Protein AF-A0AAI8VIY6-F1 (afdb_monomer)

Mean predicted aligned error: 10.3 Å

pLDDT: mean 79.17, std 15.23, range [37.19, 96.94]

Organism: NCBI:txid933095

Secondary structure (DSSP, 8-state):
-PPPPHHHHHHHHHHHHHHHHHHHHHHHHHHHHHHHHSPPPTT--GGG-----SS--TT--SSTTHHHHTHHHHHT-TTT-TTSEE--S-HHHHHHHHHHHHHHHHHHHHTT-TTPPPPPHHHHHHHHH-SEEE-SS-HHHHHTT-S-EEE--TTS-HHHHHHTEE---HHHHHH---TTEEEEEEEEEEEETTEEEEEEEEEEHHHHHHHHHHHTT-

Solvent-accessible surface area (backbone atoms only — not comparable to full-atom values): 12474 Å² total; per-residue (Å²): 134,82,82,75,51,72,69,56,51,54,50,49,51,52,52,49,26,52,50,23,37,52,53,36,51,57,52,50,54,53,52,32,53,50,59,76,70,51,77,79,64,96,76,72,64,88,79,76,67,74,76,83,71,90,72,92,55,74,83,70,64,88,48,67,60,42,57,68,80,40,38,71,58,41,45,70,33,62,89,44,26,38,32,19,46,32,68,79,85,53,65,69,60,48,54,52,37,52,50,33,37,51,50,9,43,44,53,26,40,44,77,73,33,89,83,50,75,75,79,57,66,59,59,52,53,50,55,72,76,33,40,27,36,43,41,62,57,55,53,72,44,45,75,69,35,69,28,49,22,65,26,70,47,67,77,57,55,30,68,61,39,17,70,36,40,45,70,91,41,66,76,55,55,76,62,53,87,52,95,57,52,43,75,70,40,35,30,65,37,20,43,23,59,98,42,74,33,68,50,72,46,70,41,58,57,66,61,51,53,56,52,52,54,62,58,75,73,107

Structure (mmCIF, N/CA/C/O backbone):
data_AF-A0AAI8VIY6-F1
#
_entry.id   AF-A0AAI8VIY6-F1
#
loop_
_atom_site.group_PDB
_atom_site.id
_atom_site.type_symbol
_atom_site.label_atom_id
_atom_site.label_alt_id
_atom_site.label_comp_id
_atom_site.label_asym_id
_atom_site.label_entity_id
_atom_site.label_seq_id
_atom_site.pdbx_PDB_ins_code
_atom_site.Cartn_x
_atom_site.Cartn_y
_atom_site.Cartn_z
_atom_site.occupancy
_atom_site.B_iso_or_equiv
_atom_site.auth_seq_id
_atom_site.auth_comp_id
_atom_site.auth_asym_id
_atom_site.auth_atom_id
_atom_site.pdbx_PDB_model_num
ATOM 1 N N . MET A 1 1 ? -23.365 0.298 7.947 1.00 51.94 1 MET A N 1
ATOM 2 C CA . MET A 1 1 ? -22.674 -0.417 6.847 1.00 51.94 1 MET A CA 1
ATOM 3 C C . MET A 1 1 ? -22.264 -1.803 7.329 1.00 51.94 1 MET A C 1
ATOM 5 O O . MET A 1 1 ? -21.915 -1.922 8.495 1.00 51.94 1 MET A O 1
ATOM 9 N N . SER A 1 2 ? -22.354 -2.836 6.482 1.00 68.00 2 SER A N 1
ATOM 10 C CA . SER A 1 2 ? -21.843 -4.183 6.803 1.00 68.00 2 SER A CA 1
ATOM 11 C C . SER A 1 2 ? -20.320 -4.206 6.668 1.00 68.00 2 SER A C 1
ATOM 13 O O . SER A 1 2 ? -19.794 -3.545 5.775 1.00 68.00 2 SER A O 1
ATOM 15 N N . GLN A 1 3 ? -19.622 -4.951 7.529 1.00 77.75 3 GLN A N 1
ATOM 16 C CA . GLN A 1 3 ? -18.185 -5.187 7.356 1.00 77.75 3 GLN A CA 1
ATOM 17 C C . GLN A 1 3 ? -17.945 -6.045 6.104 1.00 77.75 3 GLN A C 1
ATOM 19 O O . GLN A 1 3 ? -18.748 -6.952 5.848 1.00 77.75 3 GLN A O 1
ATOM 24 N N . PRO A 1 4 ? -16.880 -5.768 5.330 1.00 87.00 4 PRO A N 1
ATOM 25 C CA . PRO A 1 4 ? -16.519 -6.588 4.184 1.00 87.00 4 PRO A CA 1
ATOM 26 C C . PRO A 1 4 ? -16.085 -7.985 4.640 1.00 87.00 4 PRO A C 1
ATOM 28 O O . PRO A 1 4 ? -15.423 -8.161 5.664 1.00 87.00 4 PRO A O 1
ATOM 31 N N . THR A 1 5 ? -16.467 -8.988 3.864 1.00 91.75 5 THR A N 1
ATOM 32 C CA . THR A 1 5 ? -16.089 -10.386 4.065 1.00 91.75 5 THR A CA 1
ATOM 33 C C . THR A 1 5 ? -14.677 -10.661 3.539 1.00 91.75 5 THR A C 1
ATOM 35 O O . THR A 1 5 ? -14.161 -9.943 2.682 1.00 91.75 5 THR A O 1
ATOM 38 N N . GLU A 1 6 ? -14.040 -11.736 4.011 1.00 93.00 6 GLU A N 1
ATOM 39 C CA . GLU A 1 6 ? -12.713 -12.145 3.522 1.00 93.00 6 GLU A CA 1
ATOM 40 C C . GLU A 1 6 ? -12.666 -12.335 1.990 1.00 93.00 6 GLU A C 1
ATOM 42 O O . GLU A 1 6 ? -11.766 -11.771 1.362 1.00 93.00 6 GLU A O 1
ATOM 47 N N . PRO A 1 7 ? -13.635 -13.013 1.333 1.00 95.75 7 PRO A N 1
ATOM 48 C CA . PRO A 1 7 ? -13.636 -13.127 -0.126 1.00 95.75 7 PRO A CA 1
ATOM 49 C C . PRO A 1 7 ? -13.710 -11.780 -0.853 1.00 95.75 7 PRO A C 1
ATOM 51 O O . PRO A 1 7 ? -13.086 -11.622 -1.904 1.00 95.75 7 PRO A O 1
ATOM 54 N N . GLU A 1 8 ? -14.444 -10.804 -0.311 1.00 95.06 8 GLU A N 1
ATOM 55 C CA . GLU A 1 8 ? -14.525 -9.456 -0.885 1.00 95.06 8 GLU A CA 1
ATOM 56 C C . GLU A 1 8 ? -13.180 -8.733 -0.782 1.00 95.06 8 GLU A C 1
ATOM 58 O O . GLU A 1 8 ? -12.727 -8.149 -1.766 1.00 95.06 8 GLU A O 1
ATOM 63 N N . ILE A 1 9 ? -12.497 -8.836 0.363 1.00 93.88 9 ILE A N 1
ATOM 64 C CA . ILE A 1 9 ? -11.163 -8.254 0.568 1.00 93.88 9 ILE A CA 1
ATOM 65 C C . ILE A 1 9 ? -10.146 -8.893 -0.383 1.00 93.88 9 ILE A C 1
ATOM 67 O O . ILE A 1 9 ? -9.426 -8.182 -1.082 1.00 93.88 9 ILE A O 1
ATOM 71 N N . VAL A 1 10 ? -10.112 -10.224 -0.475 1.00 95.31 10 VAL A N 1
ATOM 72 C CA . VAL A 1 10 ? -9.207 -10.944 -1.388 1.00 95.31 10 VAL A CA 1
ATOM 73 C C . VAL A 1 10 ? -9.473 -10.559 -2.845 1.00 95.31 10 VAL A C 1
ATOM 75 O O . VAL A 1 10 ? -8.533 -10.310 -3.604 1.00 95.31 10 VAL A O 1
ATOM 78 N N . THR A 1 11 ? -10.745 -10.448 -3.233 1.00 96.75 11 THR A N 1
ATOM 79 C CA . THR A 1 11 ? -11.141 -10.024 -4.585 1.00 96.75 11 THR A CA 1
ATOM 80 C C . THR A 1 11 ? -10.724 -8.581 -4.866 1.00 96.75 11 THR A C 1
ATOM 82 O O . THR A 1 11 ? -10.231 -8.285 -5.959 1.00 96.75 11 THR A O 1
ATOM 85 N N . ALA A 1 12 ? -10.866 -7.685 -3.887 1.00 95.38 12 ALA A N 1
ATOM 86 C CA . ALA A 1 12 ? -10.429 -6.300 -4.001 1.00 95.38 12 ALA A CA 1
ATOM 87 C C . ALA A 1 12 ? -8.904 -6.202 -4.159 1.00 95.38 12 ALA A C 1
ATOM 89 O O . ALA A 1 12 ? -8.433 -5.485 -5.040 1.00 95.38 12 ALA A O 1
ATOM 90 N N . ILE A 1 13 ? -8.129 -6.977 -3.389 1.00 95.38 13 ILE A N 1
ATOM 91 C CA . ILE A 1 13 ? -6.664 -7.050 -3.524 1.00 95.38 13 ILE A CA 1
ATOM 92 C C . ILE A 1 13 ? -6.278 -7.567 -4.913 1.00 95.38 13 ILE A C 1
ATOM 94 O O . ILE A 1 13 ? -5.412 -6.986 -5.563 1.00 95.38 13 ILE A O 1
ATOM 98 N N . ALA A 1 14 ? -6.913 -8.635 -5.397 1.00 96.38 14 ALA A N 1
ATOM 99 C CA . ALA A 1 14 ? -6.631 -9.179 -6.725 1.00 96.38 14 ALA A CA 1
ATOM 100 C C . ALA A 1 14 ? -6.940 -8.163 -7.839 1.00 96.38 14 ALA A C 1
ATOM 102 O O . ALA A 1 14 ? -6.119 -7.955 -8.733 1.00 96.38 14 ALA A O 1
ATOM 103 N N . SER A 1 15 ? -8.084 -7.482 -7.741 1.00 96.62 15 SER A N 1
ATOM 104 C CA . SER A 1 15 ? -8.490 -6.434 -8.687 1.00 96.62 15 SER A CA 1
ATOM 105 C C . SER A 1 15 ? -7.519 -5.252 -8.664 1.00 96.62 15 SER A C 1
ATOM 107 O O . SER A 1 15 ? -7.118 -4.755 -9.715 1.00 96.62 15 SER A O 1
ATOM 109 N N . TYR A 1 16 ? -7.089 -4.837 -7.468 1.00 94.94 16 TYR A N 1
ATOM 110 C CA . TYR A 1 16 ? -6.078 -3.801 -7.282 1.00 94.94 16 TYR A CA 1
ATOM 111 C C . TYR A 1 16 ? -4.757 -4.187 -7.952 1.00 94.94 16 TYR A C 1
ATOM 113 O O . TYR A 1 16 ? -4.226 -3.418 -8.751 1.00 94.94 16 TYR A O 1
ATOM 121 N N . ARG A 1 17 ? -4.267 -5.407 -7.701 1.00 95.88 17 ARG A N 1
ATOM 122 C CA . ARG A 1 17 ? -3.031 -5.921 -8.304 1.00 95.88 17 ARG A CA 1
ATOM 123 C C . ARG A 1 17 ? -3.087 -5.889 -9.822 1.00 95.88 17 ARG A C 1
ATOM 125 O O . ARG A 1 17 ? -2.190 -5.346 -10.460 1.00 95.88 17 ARG A O 1
ATOM 132 N N . GLN A 1 18 ? -4.169 -6.408 -10.398 1.00 96.94 18 GLN A N 1
ATOM 133 C CA . GLN A 1 18 ? -4.371 -6.401 -11.843 1.00 96.94 18 GLN A CA 1
ATOM 134 C C . GLN A 1 18 ? -4.376 -4.976 -12.409 1.00 96.94 18 GLN A C 1
ATOM 136 O O . GLN A 1 18 ? -3.689 -4.709 -13.395 1.00 96.94 18 GLN A O 1
ATOM 141 N N . HIS A 1 19 ? -5.101 -4.058 -11.765 1.00 95.38 19 HIS A N 1
ATOM 142 C CA . HIS A 1 19 ? -5.159 -2.662 -12.184 1.00 95.38 19 HIS A CA 1
ATOM 143 C C . HIS A 1 19 ? -3.773 -2.003 -12.186 1.00 95.38 19 HIS A C 1
ATOM 145 O O . HIS A 1 19 ? -3.406 -1.348 -13.161 1.00 95.38 19 HIS A O 1
ATOM 151 N N . ILE A 1 20 ? -2.982 -2.198 -11.125 1.00 94.38 20 ILE A N 1
ATOM 152 C CA . ILE A 1 20 ? -1.642 -1.612 -11.017 1.00 94.38 20 ILE A CA 1
ATOM 153 C C . ILE A 1 20 ? -0.681 -2.215 -12.049 1.00 94.38 20 ILE A C 1
ATOM 155 O O . ILE A 1 20 ? 0.054 -1.462 -12.690 1.00 94.38 20 ILE A O 1
ATOM 159 N N . VAL A 1 21 ? -0.718 -3.535 -12.272 1.00 96.00 21 VAL A N 1
ATOM 160 C CA . VAL A 1 21 ? 0.086 -4.187 -13.322 1.00 96.00 21 VAL A CA 1
ATOM 161 C C . VAL A 1 21 ? -0.245 -3.604 -14.694 1.00 96.00 21 VAL A C 1
ATOM 163 O O . VAL A 1 21 ? 0.661 -3.236 -15.442 1.00 96.00 21 VAL A O 1
ATOM 166 N N . GLU A 1 22 ? -1.531 -3.495 -15.029 1.00 96.00 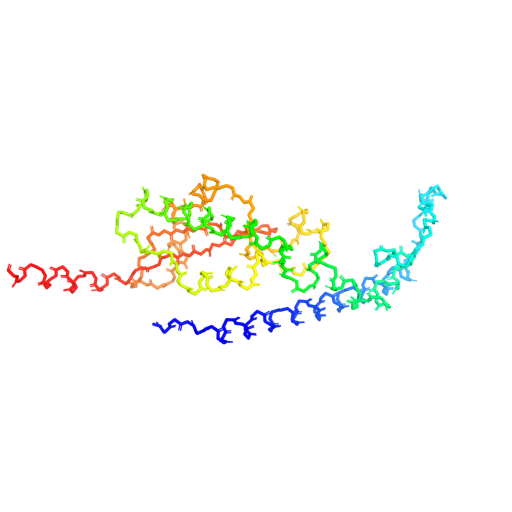22 GLU A N 1
ATOM 167 C CA . GLU A 1 22 ? -1.969 -2.971 -16.321 1.00 96.00 22 GLU A CA 1
ATOM 168 C C . GLU A 1 22 ? -1.587 -1.498 -16.495 1.00 96.00 22 GLU A C 1
ATOM 170 O O . GLU A 1 22 ? -0.990 -1.132 -17.512 1.00 96.00 22 GLU A O 1
ATOM 175 N N . HIS A 1 23 ? -1.860 -0.666 -15.488 1.00 94.00 23 HIS A N 1
ATOM 176 C CA . HIS A 1 23 ? -1.493 0.745 -15.499 1.00 94.00 23 HIS A CA 1
ATOM 177 C C . HIS A 1 23 ? 0.014 0.923 -15.702 1.00 94.00 23 HIS A C 1
ATOM 179 O O . HIS A 1 23 ? 0.443 1.659 -16.594 1.00 94.00 23 HIS A O 1
ATOM 185 N N . ASN A 1 24 ? 0.828 0.219 -14.910 1.00 93.56 24 ASN A N 1
ATOM 186 C CA . ASN A 1 24 ? 2.277 0.311 -15.014 1.00 93.56 24 ASN A CA 1
ATOM 187 C C . ASN A 1 24 ? 2.751 -0.123 -16.399 1.00 93.56 24 ASN A C 1
ATOM 189 O O . ASN A 1 24 ? 3.520 0.604 -17.024 1.00 93.56 24 ASN A O 1
ATOM 193 N N . ARG A 1 25 ? 2.245 -1.243 -16.928 1.00 95.50 25 ARG A N 1
ATOM 194 C CA . ARG A 1 25 ? 2.608 -1.720 -18.267 1.00 95.50 25 ARG A CA 1
ATOM 195 C C . ARG A 1 25 ? 2.308 -0.677 -19.344 1.00 95.50 25 ARG A C 1
ATOM 197 O O . ARG A 1 25 ? 3.144 -0.442 -20.213 1.00 95.50 25 ARG A O 1
ATOM 204 N N . GLN A 1 26 ? 1.149 -0.019 -19.275 1.00 94.81 26 GLN A N 1
ATOM 205 C CA . GLN A 1 26 ? 0.771 1.044 -20.212 1.00 94.81 26 GLN A CA 1
ATOM 206 C C . GLN A 1 26 ? 1.694 2.268 -20.110 1.00 94.81 26 GLN A C 1
ATOM 208 O O . GLN A 1 26 ? 2.076 2.841 -21.133 1.00 94.81 26 GLN A O 1
ATOM 213 N N . VAL A 1 27 ? 2.065 2.678 -18.894 1.00 91.31 27 VAL A N 1
ATOM 214 C CA . VAL A 1 27 ? 2.989 3.801 -18.671 1.00 91.31 27 VAL A CA 1
ATOM 215 C C . VAL A 1 27 ? 4.390 3.461 -19.179 1.00 91.31 27 VAL A C 1
ATOM 217 O O . VAL A 1 27 ? 4.956 4.230 -19.956 1.00 91.31 27 VAL A O 1
ATOM 220 N N . PHE A 1 28 ? 4.926 2.290 -18.827 1.00 91.69 28 PHE A N 1
ATOM 221 C CA . PHE A 1 28 ? 6.233 1.843 -19.309 1.00 91.69 28 PHE A CA 1
ATOM 222 C C . PHE A 1 28 ? 6.265 1.686 -20.825 1.00 91.69 28 PHE A C 1
ATOM 224 O O . PHE A 1 28 ? 7.256 2.066 -21.438 1.00 91.69 28 PHE A O 1
ATOM 231 N N . ALA A 1 29 ? 5.179 1.234 -21.458 1.00 93.88 29 ALA A N 1
ATOM 232 C CA . ALA A 1 29 ? 5.108 1.166 -22.915 1.00 93.88 29 ALA A CA 1
ATOM 233 C C . ALA A 1 29 ? 5.332 2.537 -23.575 1.00 93.88 29 ALA A C 1
ATOM 235 O O . ALA A 1 29 ? 6.097 2.645 -24.535 1.00 93.88 29 ALA A O 1
ATOM 236 N N . LYS A 1 30 ? 4.733 3.598 -23.019 1.00 91.31 30 LYS A N 1
ATOM 237 C CA . LYS A 1 30 ? 4.934 4.976 -23.496 1.00 91.31 30 LYS A CA 1
ATOM 238 C C . LYS A 1 30 ? 6.364 5.460 -23.258 1.00 91.31 30 LYS A C 1
ATOM 240 O O . LYS A 1 30 ? 6.951 6.059 -24.153 1.00 91.31 30 LYS A O 1
ATOM 245 N N . LEU A 1 31 ? 6.935 5.175 -22.088 1.00 88.94 31 LEU A N 1
ATOM 246 C CA . LEU A 1 31 ? 8.307 5.571 -21.749 1.00 88.94 31 LEU A CA 1
ATOM 247 C C . LEU A 1 31 ? 9.343 4.876 -22.635 1.00 88.94 31 LEU A C 1
ATOM 249 O O . LEU A 1 31 ? 10.274 5.517 -23.109 1.00 88.94 31 LEU A O 1
ATOM 253 N N . VAL A 1 32 ? 9.161 3.585 -22.910 1.00 89.75 32 VAL A N 1
ATOM 254 C CA . VAL A 1 32 ? 10.020 2.819 -23.822 1.00 89.75 32 VAL A CA 1
ATOM 255 C C . VAL A 1 32 ? 9.932 3.367 -25.243 1.00 89.75 32 VAL A C 1
ATOM 257 O O . VAL A 1 32 ? 10.961 3.514 -25.900 1.00 89.75 32 VAL A O 1
ATOM 260 N N . GLN A 1 33 ? 8.729 3.720 -25.707 1.00 89.12 33 GLN A N 1
ATOM 261 C CA . GLN A 1 33 ? 8.554 4.371 -27.004 1.00 89.12 33 GLN A CA 1
ATOM 262 C C . GLN A 1 33 ? 9.295 5.714 -27.059 1.00 89.12 33 GLN A C 1
ATOM 264 O O . GLN A 1 33 ? 10.024 5.961 -28.015 1.00 89.12 33 GLN A O 1
ATOM 269 N N . GLN A 1 34 ? 9.144 6.555 -26.032 1.00 87.50 34 GLN A N 1
ATOM 270 C CA . GLN A 1 34 ? 9.827 7.848 -25.945 1.00 87.50 34 GLN A CA 1
ATOM 271 C C . GLN A 1 34 ? 11.349 7.687 -25.916 1.00 87.50 34 GLN A C 1
ATOM 273 O O . GLN A 1 34 ? 12.043 8.367 -26.669 1.00 87.50 34 GLN A O 1
ATOM 278 N N . ALA A 1 35 ? 11.861 6.752 -25.113 1.00 84.31 35 ALA A N 1
ATOM 279 C CA . ALA A 1 35 ? 13.286 6.457 -25.016 1.00 84.31 35 ALA A CA 1
ATOM 280 C C . ALA A 1 35 ? 13.868 5.955 -26.346 1.00 84.31 35 ALA A C 1
ATOM 282 O O . ALA A 1 35 ? 14.980 6.324 -26.700 1.00 84.31 35 ALA A O 1
ATOM 283 N N . GLY A 1 36 ? 13.110 5.167 -27.116 1.00 79.75 36 GLY A N 1
ATOM 284 C CA . GLY A 1 36 ? 13.522 4.718 -28.450 1.00 79.75 36 GLY A CA 1
ATOM 285 C C . GLY A 1 36 ? 13.573 5.830 -29.506 1.00 79.75 36 GLY A C 1
ATOM 286 O O . GLY A 1 36 ? 14.193 5.645 -30.548 1.00 79.75 36 GLY A O 1
ATOM 287 N N . THR A 1 37 ? 12.926 6.969 -29.249 1.00 78.56 37 THR A N 1
ATOM 288 C CA . THR A 1 37 ? 12.921 8.148 -30.135 1.00 78.56 37 THR A CA 1
ATOM 289 C C . THR A 1 37 ? 13.788 9.300 -29.633 1.00 78.56 37 THR A C 1
ATOM 291 O O . THR A 1 37 ? 13.935 10.295 -30.337 1.00 78.56 37 THR A O 1
ATOM 294 N N . ALA A 1 38 ? 14.322 9.199 -28.416 1.00 77.00 38 ALA A N 1
ATOM 295 C CA . ALA A 1 38 ? 15.153 10.234 -27.828 1.00 77.00 38 ALA A CA 1
ATOM 296 C C . ALA A 1 38 ? 16.566 10.174 -28.421 1.00 77.00 38 ALA A C 1
ATOM 298 O O . ALA A 1 38 ? 17.158 9.100 -28.530 1.00 77.00 38 ALA A O 1
ATOM 299 N N . GLU A 1 39 ? 17.119 11.331 -28.785 1.00 66.50 39 GLU A N 1
ATOM 300 C CA . GLU A 1 39 ? 18.548 11.435 -29.067 1.00 66.50 39 GLU A CA 1
ATOM 301 C C . GLU A 1 39 ? 19.320 11.221 -27.761 1.00 66.50 39 GLU A C 1
ATOM 303 O O . GLU A 1 39 ? 18.963 11.783 -26.721 1.00 66.50 39 GLU A O 1
ATOM 308 N N . ALA A 1 40 ? 20.356 10.379 -27.803 1.00 62.56 40 ALA A N 1
ATOM 309 C CA . ALA A 1 40 ? 21.235 10.186 -26.658 1.00 62.56 40 ALA A CA 1
ATOM 310 C C . ALA A 1 40 ? 21.828 11.552 -26.264 1.00 62.56 40 ALA A C 1
ATOM 312 O O . ALA A 1 40 ? 22.355 12.245 -27.142 1.00 62.56 40 ALA A O 1
ATOM 313 N N . PRO A 1 41 ? 21.737 11.976 -24.991 1.00 60.47 41 PRO A N 1
ATOM 314 C CA . PRO A 1 41 ? 22.290 13.262 -24.601 1.00 60.47 41 PRO A CA 1
ATOM 315 C C . PRO A 1 41 ? 23.812 13.246 -24.811 1.00 60.47 41 PRO A C 1
ATOM 317 O O . PRO A 1 41 ? 24.476 12.243 -24.546 1.00 60.47 41 PRO A O 1
ATOM 320 N N . ALA A 1 42 ? 24.354 14.338 -25.359 1.00 59.38 42 ALA A N 1
ATOM 321 C CA . ALA A 1 42 ? 25.727 14.418 -25.877 1.00 59.38 42 ALA A CA 1
ATOM 322 C C . ALA A 1 42 ? 26.834 14.236 -24.812 1.00 59.38 42 ALA A C 1
ATOM 324 O O . ALA A 1 42 ? 28.016 14.214 -25.144 1.00 59.38 42 ALA A O 1
ATOM 325 N N . ASP A 1 43 ? 26.448 14.141 -23.544 1.00 59.88 43 ASP A N 1
ATOM 326 C CA . ASP A 1 43 ? 27.264 14.113 -22.335 1.00 59.88 43 ASP A CA 1
ATOM 327 C C . ASP A 1 43 ? 27.253 12.760 -21.598 1.00 59.88 43 ASP A C 1
ATOM 329 O O . ASP A 1 43 ? 27.922 12.623 -20.573 1.00 59.88 43 ASP A O 1
ATOM 333 N N . TRP A 1 44 ? 26.567 11.738 -22.122 1.00 53.91 44 TRP A N 1
ATOM 334 C CA . TRP A 1 44 ? 26.679 10.372 -21.597 1.00 53.91 44 TRP A CA 1
ATOM 335 C C . TRP A 1 44 ? 27.995 9.766 -22.080 1.00 53.91 44 TRP A C 1
ATOM 337 O O . TRP A 1 44 ? 28.087 9.231 -23.185 1.00 53.91 44 TRP A O 1
ATOM 347 N N . GLY A 1 45 ? 29.040 9.914 -21.264 1.00 48.00 45 GLY A N 1
ATOM 348 C CA . GLY A 1 45 ? 30.338 9.294 -21.503 1.00 48.00 45 GLY A CA 1
ATOM 349 C C . GLY A 1 45 ? 30.213 7.776 -21.655 1.00 48.00 45 GLY A C 1
ATOM 350 O O . GLY A 1 45 ? 29.408 7.136 -20.983 1.00 48.00 45 GLY A O 1
ATOM 351 N N . GLU A 1 46 ? 31.040 7.198 -22.526 1.00 49.09 46 GLU A N 1
ATOM 352 C CA . GLU A 1 46 ? 31.071 5.764 -22.864 1.00 49.09 46 GLU A CA 1
ATOM 353 C C . GLU A 1 46 ? 31.372 4.821 -21.669 1.00 49.09 46 GLU A C 1
ATOM 355 O O . GLU A 1 46 ? 31.369 3.603 -21.840 1.00 49.09 46 GLU A O 1
ATOM 360 N N . ASP A 1 47 ? 31.595 5.355 -20.462 1.00 44.84 47 ASP A N 1
ATOM 361 C CA . ASP A 1 47 ? 32.067 4.623 -19.276 1.00 44.84 47 ASP A CA 1
ATOM 362 C C . ASP A 1 47 ? 30.960 4.006 -18.395 1.00 44.84 47 ASP A C 1
ATOM 364 O O . ASP A 1 47 ? 31.259 3.159 -17.555 1.00 44.84 47 ASP A O 1
ATOM 368 N N . ASP A 1 48 ? 29.678 4.334 -18.596 1.00 44.19 48 ASP A N 1
ATOM 369 C CA . ASP A 1 48 ? 28.574 3.764 -17.793 1.00 44.19 48 ASP A CA 1
ATOM 370 C C . ASP A 1 48 ? 27.987 2.463 -18.384 1.00 44.19 48 ASP A C 1
ATOM 372 O O . ASP A 1 48 ? 26.868 2.041 -18.066 1.00 44.19 48 ASP A O 1
ATOM 376 N N . ALA A 1 49 ? 28.741 1.775 -19.245 1.00 43.75 49 ALA A N 1
ATOM 377 C CA . ALA A 1 49 ? 28.408 0.427 -19.689 1.00 43.75 49 ALA A CA 1
ATOM 378 C C . ALA A 1 49 ? 28.619 -0.565 -18.532 1.00 43.75 49 ALA A C 1
ATOM 380 O O . ALA A 1 49 ? 29.667 -1.195 -18.407 1.00 43.75 49 ALA A O 1
ATOM 381 N N . VAL A 1 50 ? 27.598 -0.701 -17.677 1.00 48.62 50 VAL A N 1
ATOM 382 C CA . VAL A 1 50 ? 27.546 -1.652 -16.557 1.00 48.62 50 VAL A CA 1
ATOM 383 C C . VAL A 1 50 ? 28.051 -3.024 -17.013 1.00 48.62 50 VAL A C 1
ATOM 385 O O . VAL A 1 50 ? 27.404 -3.706 -17.816 1.00 48.62 50 VAL A O 1
ATOM 388 N N . GLU A 1 51 ? 29.218 -3.422 -16.494 1.00 41.03 51 GLU A N 1
ATOM 389 C CA . GLU A 1 51 ? 29.869 -4.686 -16.826 1.00 41.03 51 GLU A CA 1
ATOM 390 C C . GLU A 1 51 ? 28.883 -5.855 -16.719 1.00 41.03 51 GLU A C 1
ATOM 392 O O . GLU A 1 51 ? 28.218 -6.097 -15.705 1.00 41.03 51 GLU A O 1
ATOM 397 N N . ALA A 1 52 ? 28.795 -6.598 -17.816 1.00 41.97 52 ALA A N 1
ATOM 398 C CA . ALA A 1 52 ? 27.932 -7.744 -17.998 1.00 41.97 52 ALA A CA 1
ATOM 399 C C . ALA A 1 52 ? 28.260 -8.879 -17.012 1.00 41.97 52 ALA A C 1
ATOM 401 O O . ALA A 1 52 ? 28.988 -9.806 -17.357 1.00 41.97 52 ALA A O 1
ATOM 402 N N . ARG A 1 53 ? 27.663 -8.885 -15.816 1.00 45.22 53 ARG A N 1
ATOM 403 C CA . ARG A 1 53 ? 27.695 -10.081 -14.959 1.00 45.22 53 ARG A CA 1
ATOM 404 C C . ARG A 1 53 ? 26.943 -11.240 -15.645 1.00 45.22 53 ARG A C 1
ATOM 406 O O . ARG A 1 53 ? 25.841 -11.020 -16.158 1.00 45.22 53 ARG A O 1
ATOM 413 N N . PRO A 1 54 ? 27.515 -12.454 -15.715 1.00 37.78 54 PRO A N 1
ATOM 414 C CA . PRO A 1 54 ? 26.856 -13.603 -16.333 1.00 37.78 54 PRO A CA 1
ATOM 415 C C . PRO A 1 54 ? 25.649 -14.059 -15.495 1.00 37.78 54 PRO A C 1
ATOM 417 O O . PRO A 1 54 ? 25.766 -14.222 -14.284 1.00 37.78 54 PRO A O 1
ATOM 420 N N . GLY A 1 55 ? 24.499 -14.260 -16.149 1.00 51.97 55 GLY A N 1
ATOM 421 C CA . GLY A 1 55 ? 23.255 -14.753 -15.540 1.00 51.97 55 GLY A CA 1
ATOM 422 C C . GLY A 1 55 ? 21.983 -14.139 -16.147 1.00 51.97 55 GLY A C 1
ATOM 423 O O . GLY A 1 55 ? 22.003 -12.996 -16.608 1.00 51.97 55 GLY A O 1
ATOM 424 N N . ASP A 1 56 ? 20.885 -14.899 -16.118 1.00 61.03 56 ASP A N 1
ATOM 425 C CA . ASP A 1 56 ? 19.532 -14.527 -16.580 1.00 61.03 56 ASP A CA 1
ATOM 426 C C . ASP A 1 56 ? 18.761 -13.673 -15.552 1.00 61.03 56 ASP A C 1
ATOM 428 O O . ASP A 1 56 ? 17.554 -13.806 -15.397 1.00 61.03 56 ASP A O 1
ATOM 432 N N . ASP A 1 57 ? 19.432 -12.781 -14.816 1.00 67.38 57 ASP A N 1
ATOM 433 C CA . ASP A 1 57 ? 18.786 -11.968 -13.772 1.00 67.38 57 ASP A CA 1
ATOM 434 C C . ASP A 1 57 ? 17.611 -11.146 -14.343 1.00 67.38 57 ASP A C 1
ATOM 436 O O . ASP A 1 57 ? 17.858 -10.293 -15.208 1.00 67.38 57 ASP A O 1
ATOM 440 N N . PRO A 1 58 ? 16.364 -11.355 -13.849 1.00 62.38 58 PRO A N 1
ATOM 441 C CA . PRO A 1 58 ? 15.235 -10.441 -13.814 1.00 62.38 58 PRO A CA 1
ATOM 442 C C . PRO A 1 58 ? 15.457 -9.016 -14.266 1.00 62.38 58 PRO A C 1
ATOM 444 O O . PRO A 1 58 ? 14.884 -8.460 -15.197 1.00 62.38 58 PRO A O 1
ATOM 447 N N . ARG A 1 59 ? 16.351 -8.450 -13.461 1.00 69.44 59 ARG A N 1
ATOM 448 C CA . ARG A 1 59 ? 16.615 -7.039 -13.235 1.00 69.44 59 ARG A CA 1
ATOM 449 C C . ARG A 1 59 ? 17.570 -6.479 -14.272 1.00 69.44 59 ARG A C 1
ATOM 451 O O . ARG A 1 59 ? 17.783 -5.272 -14.329 1.00 69.44 59 ARG A O 1
ATOM 458 N N . ARG A 1 60 ? 18.164 -7.344 -15.096 1.00 73.06 60 ARG A N 1
ATOM 459 C CA . ARG A 1 60 ? 19.074 -6.934 -16.153 1.00 73.06 60 ARG A CA 1
ATOM 460 C C . ARG A 1 60 ? 18.283 -6.361 -17.327 1.00 73.06 60 ARG A C 1
ATOM 462 O O . ARG A 1 60 ? 17.866 -7.094 -18.220 1.00 73.06 60 ARG A O 1
ATOM 469 N N . ILE A 1 61 ? 18.121 -5.042 -17.307 1.00 77.00 61 ILE A N 1
ATOM 470 C CA . ILE A 1 61 ? 17.605 -4.220 -18.404 1.00 77.00 61 ILE A CA 1
ATOM 471 C C . ILE A 1 61 ? 18.816 -3.671 -19.168 1.00 77.00 61 ILE A C 1
ATOM 473 O O . ILE A 1 61 ? 19.587 -2.890 -18.618 1.00 77.00 61 ILE A O 1
ATOM 477 N N . ARG A 1 62 ? 19.035 -4.124 -20.405 1.00 79.81 62 ARG A N 1
ATOM 478 C CA . ARG A 1 62 ? 20.130 -3.670 -21.287 1.00 79.81 62 ARG A CA 1
ATOM 479 C C . ARG A 1 62 ? 19.659 -2.617 -22.284 1.00 79.81 62 ARG A C 1
ATOM 481 O O . ARG A 1 62 ? 20.453 -1.798 -22.730 1.00 79.81 62 ARG A O 1
ATOM 488 N N . ALA A 1 63 ? 18.379 -2.647 -22.627 1.00 82.31 63 ALA A N 1
ATOM 489 C CA . ALA A 1 63 ? 17.708 -1.641 -23.430 1.00 82.31 63 ALA A CA 1
ATOM 490 C C . ALA A 1 63 ? 16.326 -1.339 -22.831 1.00 82.31 63 ALA A C 1
ATOM 492 O O . ALA A 1 63 ? 15.735 -2.220 -22.205 1.00 82.31 63 ALA A O 1
ATOM 493 N N . PRO A 1 64 ? 15.750 -0.144 -23.066 1.00 84.19 64 PRO A N 1
ATOM 494 C CA . PRO A 1 64 ? 14.412 0.195 -22.575 1.00 84.19 64 PRO A CA 1
ATOM 495 C C . PRO A 1 64 ? 13.354 -0.865 -22.911 1.00 84.19 64 PRO A C 1
ATOM 497 O O . PRO A 1 64 ? 12.500 -1.180 -22.086 1.00 84.19 64 PRO A O 1
ATOM 500 N N . ARG A 1 65 ? 13.442 -1.471 -24.102 1.00 87.12 65 ARG A N 1
ATOM 501 C CA . ARG A 1 65 ? 12.508 -2.508 -24.555 1.00 87.12 65 ARG A CA 1
ATOM 502 C C . ARG A 1 65 ? 12.493 -3.758 -23.668 1.00 87.12 65 ARG A C 1
ATOM 504 O O . ARG A 1 65 ? 11.428 -4.356 -23.519 1.00 87.12 65 ARG A O 1
ATOM 511 N N . ASP A 1 66 ? 13.607 -4.092 -23.018 1.00 87.56 66 ASP A N 1
ATOM 512 C CA . ASP A 1 66 ? 13.705 -5.273 -22.153 1.00 87.56 66 ASP A CA 1
ATOM 513 C C . ASP A 1 66 ? 12.703 -5.216 -20.990 1.00 87.56 66 ASP A C 1
ATOM 515 O O . ASP A 1 66 ? 12.253 -6.256 -20.518 1.00 87.56 66 ASP A O 1
ATOM 519 N N . VAL A 1 67 ? 12.297 -4.012 -20.558 1.00 89.12 67 VAL A N 1
ATOM 520 C CA . VAL A 1 67 ? 11.267 -3.829 -19.521 1.00 89.12 67 VAL A CA 1
ATOM 521 C C . VAL A 1 67 ? 9.930 -4.438 -19.951 1.00 89.12 67 VAL A C 1
ATOM 523 O O . VAL A 1 67 ? 9.225 -5.020 -19.131 1.00 89.12 67 VAL A O 1
ATOM 526 N N . LEU A 1 68 ? 9.568 -4.308 -21.230 1.00 92.00 68 LEU A N 1
ATOM 527 C CA . LEU A 1 68 ? 8.310 -4.839 -21.758 1.00 92.00 68 LEU A CA 1
ATOM 528 C C . LEU A 1 68 ? 8.427 -6.312 -22.133 1.00 92.00 68 LEU A C 1
ATOM 530 O O . LEU A 1 68 ? 7.485 -7.069 -21.897 1.00 92.00 68 LEU A O 1
ATOM 534 N N . ASP A 1 69 ? 9.567 -6.709 -22.699 1.00 91.12 69 ASP A N 1
ATOM 535 C CA . ASP A 1 69 ? 9.809 -8.092 -23.115 1.00 91.12 69 ASP A CA 1
ATOM 536 C C . ASP A 1 69 ? 9.888 -9.035 -21.897 1.00 91.12 69 ASP A C 1
ATOM 538 O O . ASP A 1 69 ? 9.512 -10.201 -21.996 1.00 91.12 69 ASP A O 1
ATOM 542 N N . ARG A 1 70 ? 10.307 -8.518 -20.731 1.00 91.06 70 ARG A N 1
ATOM 543 C CA . ARG A 1 70 ? 10.432 -9.257 -19.461 1.00 91.06 70 ARG A CA 1
ATOM 544 C C . ARG A 1 70 ? 9.416 -8.825 -18.404 1.00 91.06 70 ARG A C 1
ATOM 546 O O . ARG A 1 70 ? 9.644 -9.008 -17.210 1.00 91.06 70 ARG A O 1
ATOM 553 N N . TRP A 1 71 ? 8.311 -8.210 -18.824 1.00 93.06 71 TRP A N 1
ATOM 554 C CA . TRP A 1 71 ? 7.358 -7.576 -17.910 1.00 93.06 71 TRP A CA 1
ATOM 555 C C . TRP A 1 71 ? 6.861 -8.520 -16.809 1.00 93.06 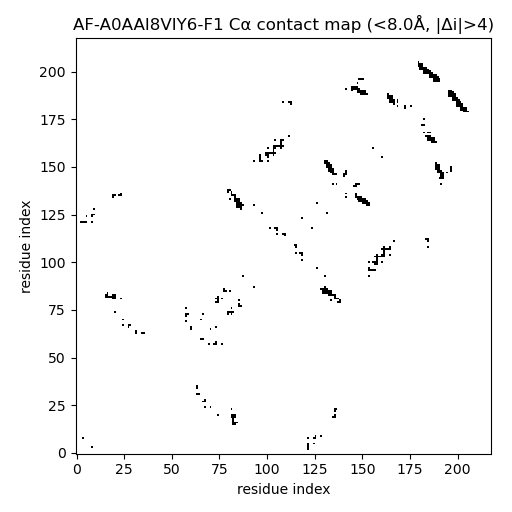71 TRP A C 1
ATOM 557 O O . TRP A 1 71 ? 6.883 -8.159 -15.635 1.00 93.06 71 TRP A O 1
ATOM 567 N N . ASP A 1 72 ? 6.462 -9.737 -17.176 1.00 93.69 72 ASP A N 1
ATOM 568 C CA . ASP A 1 72 ? 5.899 -10.698 -16.225 1.00 93.69 72 ASP A CA 1
ATOM 569 C C . ASP A 1 72 ? 6.953 -11.179 -15.209 1.00 93.69 72 ASP A C 1
ATOM 571 O O . ASP A 1 72 ? 6.649 -11.292 -14.019 1.00 93.69 72 ASP A O 1
ATOM 575 N N . ASP A 1 73 ? 8.210 -11.352 -15.638 1.00 92.31 73 ASP A N 1
ATOM 576 C CA . ASP A 1 73 ? 9.329 -11.677 -14.742 1.00 92.31 73 ASP A CA 1
ATOM 577 C C . ASP A 1 73 ? 9.592 -10.539 -13.747 1.00 92.31 73 ASP A C 1
ATOM 579 O O . ASP A 1 73 ? 9.823 -10.781 -12.564 1.00 92.31 73 ASP A O 1
ATOM 583 N N . LEU A 1 74 ? 9.539 -9.285 -14.211 1.00 91.75 74 LEU A N 1
ATOM 584 C CA . LEU A 1 74 ? 9.719 -8.105 -13.363 1.00 91.75 74 LEU A CA 1
ATOM 585 C C . LEU A 1 74 ? 8.567 -7.941 -12.367 1.00 91.75 74 LEU A C 1
ATOM 587 O O . LEU A 1 74 ? 8.801 -7.578 -11.217 1.00 91.75 74 LEU A O 1
ATOM 591 N N . VAL A 1 75 ? 7.327 -8.211 -12.783 1.00 92.69 75 VAL A N 1
ATOM 592 C CA . VAL A 1 75 ? 6.156 -8.185 -11.892 1.00 92.69 75 VAL A CA 1
ATOM 593 C C . VAL A 1 75 ? 6.263 -9.257 -10.811 1.00 92.69 75 VAL A C 1
ATOM 595 O O . VAL A 1 75 ? 5.866 -9.008 -9.674 1.00 92.69 75 VAL A O 1
ATOM 598 N N . ALA A 1 76 ? 6.838 -10.416 -11.135 1.00 90.81 76 ALA A N 1
ATOM 599 C CA . ALA A 1 76 ? 7.052 -11.492 -10.177 1.00 90.81 76 ALA A CA 1
ATOM 600 C C . ALA A 1 76 ? 8.113 -11.164 -9.110 1.00 90.81 76 ALA A C 1
ATOM 602 O O . ALA A 1 76 ? 8.157 -11.851 -8.089 1.00 90.81 76 ALA A O 1
ATOM 603 N N . LEU A 1 77 ? 8.949 -10.133 -9.310 1.00 89.12 77 LEU A N 1
ATOM 604 C CA . LEU A 1 77 ? 9.949 -9.702 -8.333 1.00 89.12 77 LEU A CA 1
ATOM 605 C C . LEU A 1 77 ? 9.292 -8.917 -7.180 1.00 89.12 77 LEU A C 1
ATOM 607 O O . LEU A 1 77 ? 8.857 -7.774 -7.377 1.00 89.12 77 LEU A O 1
ATOM 611 N N . PRO A 1 78 ? 9.278 -9.463 -5.950 1.00 85.25 78 PRO A N 1
ATOM 612 C CA . PRO A 1 78 ? 8.637 -8.825 -4.799 1.00 85.25 78 PRO A CA 1
ATOM 613 C C . PRO A 1 78 ? 9.234 -7.455 -4.468 1.00 85.25 78 PRO A C 1
ATOM 615 O O . PRO A 1 78 ? 8.523 -6.552 -4.025 1.00 85.25 78 PRO A O 1
ATOM 618 N N . GLU A 1 79 ? 10.534 -7.268 -4.715 1.00 84.56 79 GLU A N 1
ATOM 619 C CA . GLU A 1 79 ? 11.225 -6.009 -4.431 1.00 84.56 79 GLU A CA 1
ATOM 620 C C . GLU A 1 79 ? 10.751 -4.878 -5.350 1.00 84.56 79 GLU A C 1
ATOM 622 O O . GLU A 1 79 ? 10.758 -3.707 -4.960 1.00 84.56 79 GLU A O 1
ATOM 627 N N . LEU A 1 80 ? 10.302 -5.224 -6.561 1.00 88.69 80 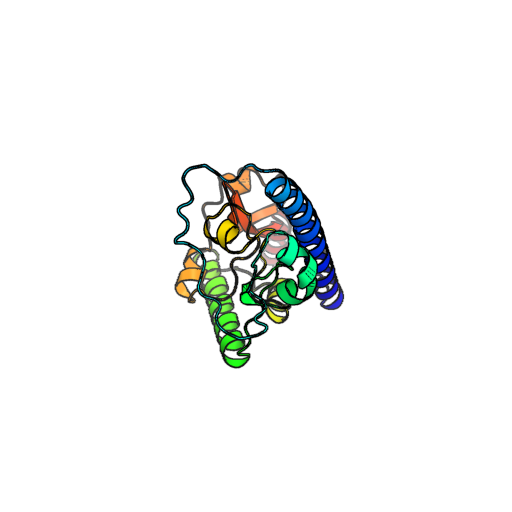LEU A N 1
ATOM 628 C CA . LEU A 1 80 ? 9.797 -4.251 -7.518 1.00 88.69 80 LEU A CA 1
ATOM 629 C C . LEU A 1 80 ? 8.333 -3.902 -7.281 1.00 88.69 80 LEU A C 1
ATOM 631 O O . LEU A 1 80 ? 7.934 -2.816 -7.693 1.00 88.69 80 LEU A O 1
ATOM 635 N N . ALA A 1 81 ? 7.542 -4.757 -6.623 1.00 90.88 81 ALA A N 1
ATOM 636 C CA . ALA A 1 81 ? 6.142 -4.497 -6.267 1.00 90.88 81 ALA A CA 1
ATOM 637 C C . ALA A 1 81 ? 5.344 -3.831 -7.412 1.00 90.88 81 ALA A C 1
ATOM 639 O O . ALA A 1 81 ? 4.667 -2.815 -7.207 1.00 90.88 81 ALA A O 1
ATOM 640 N N . LEU A 1 82 ? 5.512 -4.318 -8.649 1.00 92.62 82 LEU A N 1
ATOM 641 C CA . LEU A 1 82 ? 4.898 -3.716 -9.845 1.00 92.62 82 LEU A CA 1
ATOM 642 C C . LEU A 1 82 ? 3.403 -4.025 -9.961 1.00 92.62 82 LEU A C 1
ATOM 644 O O . LEU A 1 82 ? 2.733 -3.448 -10.812 1.00 92.62 82 LEU A O 1
ATOM 648 N N . ASP A 1 83 ? 2.887 -4.884 -9.086 1.00 94.25 83 ASP A N 1
ATOM 649 C CA . ASP A 1 83 ? 1.463 -5.106 -8.855 1.00 94.25 83 ASP A CA 1
ATOM 650 C C . ASP A 1 83 ? 0.909 -4.277 -7.683 1.00 94.25 83 ASP A C 1
ATOM 652 O O . ASP A 1 83 ? -0.243 -4.427 -7.293 1.00 94.25 83 ASP A O 1
ATOM 656 N N . GLY A 1 84 ? 1.727 -3.402 -7.094 1.00 91.75 84 GLY A N 1
ATOM 657 C CA . GLY A 1 84 ? 1.312 -2.532 -5.998 1.00 91.75 84 GLY A CA 1
ATOM 658 C C . GLY A 1 84 ? 1.180 -3.228 -4.643 1.00 91.75 84 GLY A C 1
ATOM 659 O O . GLY A 1 84 ? 0.752 -2.593 -3.681 1.00 91.75 84 GLY A O 1
ATOM 660 N N . THR A 1 85 ? 1.566 -4.496 -4.516 1.00 92.69 85 THR A N 1
ATOM 661 C CA . THR A 1 85 ? 1.531 -5.220 -3.240 1.00 92.69 85 THR A CA 1
ATOM 662 C C . THR A 1 85 ? 2.919 -5.681 -2.829 1.00 92.69 85 THR A C 1
ATOM 664 O O . THR A 1 85 ? 3.798 -5.895 -3.658 1.00 92.69 85 THR A O 1
ATOM 667 N N . VAL A 1 86 ? 3.139 -5.803 -1.521 1.00 90.25 86 VAL A N 1
ATOM 668 C CA . VAL A 1 86 ? 4.355 -6.412 -0.973 1.00 90.25 86 VAL A CA 1
ATOM 669 C C . VAL A 1 86 ? 3.954 -7.491 0.012 1.00 90.25 86 VAL A C 1
ATOM 671 O O . VAL A 1 86 ? 3.081 -7.274 0.854 1.00 90.25 86 VAL A O 1
ATOM 674 N N . VAL A 1 87 ? 4.617 -8.638 -0.100 1.00 89.75 87 VAL A N 1
ATOM 675 C CA . VAL A 1 87 ? 4.524 -9.748 0.842 1.00 89.75 87 VAL A CA 1
ATOM 676 C C . VAL A 1 87 ? 5.943 -10.195 1.184 1.00 89.75 87 VAL A C 1
ATOM 678 O O . VAL A 1 87 ? 6.680 -10.694 0.332 1.00 89.75 87 VAL A O 1
ATOM 681 N N . GLU A 1 88 ? 6.331 -9.998 2.436 1.00 83.75 88 GLU A N 1
ATOM 682 C CA . GLU A 1 88 ? 7.591 -10.476 2.992 1.00 83.75 88 GLU A CA 1
ATOM 683 C C . GLU A 1 88 ? 7.634 -12.012 2.965 1.00 83.75 88 GLU A C 1
ATOM 685 O O . GLU A 1 88 ? 6.616 -12.700 3.066 1.00 83.75 88 GLU A O 1
ATOM 690 N N . HIS A 1 89 ? 8.826 -12.580 2.799 1.00 81.50 89 HIS A N 1
ATOM 691 C CA . HIS A 1 89 ? 8.967 -14.034 2.626 1.00 81.50 89 HIS A CA 1
ATOM 692 C C . HIS A 1 89 ? 9.011 -14.780 3.965 1.00 81.50 89 HIS A C 1
ATOM 694 O O . HIS A 1 89 ? 8.612 -15.941 4.052 1.00 81.50 89 HIS A O 1
ATOM 700 N N . ASP A 1 90 ? 9.466 -14.109 5.024 1.00 88.88 90 ASP A N 1
ATOM 701 C CA . ASP A 1 90 ? 9.582 -14.685 6.360 1.00 88.88 90 ASP A CA 1
ATOM 702 C C . ASP A 1 90 ? 8.251 -14.588 7.120 1.00 88.88 90 ASP A C 1
ATOM 704 O O . ASP A 1 90 ? 7.905 -13.559 7.704 1.00 88.88 90 ASP A O 1
ATOM 708 N N . GLY A 1 91 ? 7.504 -15.694 7.133 1.00 87.75 91 GLY A N 1
ATOM 709 C CA . GLY A 1 91 ? 6.219 -15.787 7.825 1.00 87.75 91 GLY A CA 1
ATOM 710 C C . GLY A 1 91 ? 6.294 -15.547 9.338 1.00 87.75 91 GLY A C 1
ATOM 711 O O . GLY A 1 91 ? 5.361 -14.971 9.900 1.00 87.75 91 GLY A O 1
ATOM 712 N N . ALA A 1 92 ? 7.391 -15.932 9.999 1.00 90.25 92 ALA A N 1
ATOM 713 C CA . ALA A 1 92 ? 7.552 -15.719 11.437 1.00 90.25 92 ALA A CA 1
ATOM 714 C C . ALA A 1 92 ? 7.770 -14.233 11.735 1.00 90.25 92 ALA A C 1
ATOM 716 O O . ALA A 1 92 ? 7.106 -13.662 12.604 1.00 90.25 92 ALA A O 1
ATOM 717 N N . ARG A 1 93 ? 8.628 -13.576 10.946 1.00 89.31 93 ARG A N 1
ATOM 718 C CA . ARG A 1 93 ? 8.825 -1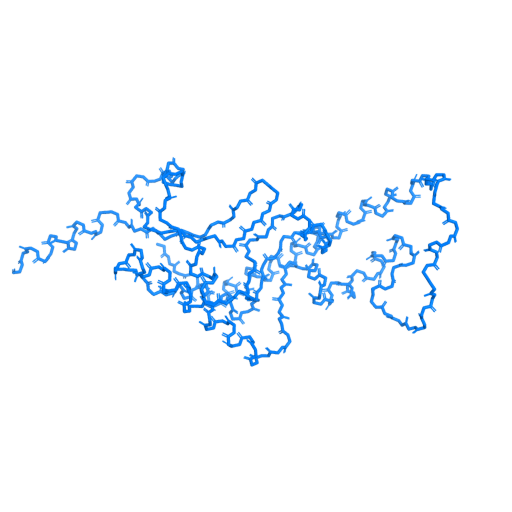2.127 11.029 1.00 89.31 93 ARG A CA 1
ATOM 719 C C . ARG A 1 93 ? 7.537 -11.362 10.736 1.00 89.31 93 ARG A C 1
ATOM 721 O O . ARG A 1 93 ? 7.231 -10.413 11.451 1.00 89.31 93 ARG A O 1
ATOM 728 N N . ARG A 1 94 ? 6.745 -11.786 9.747 1.00 91.31 94 ARG A N 1
ATOM 729 C CA . ARG A 1 94 ? 5.443 -11.166 9.439 1.00 91.31 94 ARG A CA 1
ATOM 730 C C . ARG A 1 94 ? 4.476 -11.217 10.609 1.00 91.31 94 ARG A C 1
ATOM 732 O O . ARG A 1 94 ? 3.837 -10.213 10.899 1.00 91.31 94 ARG A O 1
ATOM 739 N N . ALA A 1 95 ? 4.369 -12.361 11.282 1.00 91.19 95 ALA A N 1
ATOM 740 C CA . ALA A 1 95 ? 3.496 -12.492 12.445 1.00 91.19 95 ALA A CA 1
ATOM 741 C C . ALA A 1 95 ? 3.886 -11.503 13.556 1.00 91.19 95 ALA A C 1
ATOM 743 O O . ALA A 1 95 ? 3.015 -10.832 14.105 1.00 91.19 95 ALA A O 1
ATOM 744 N N . ILE A 1 96 ? 5.190 -11.352 13.816 1.00 92.19 96 ILE A N 1
ATOM 745 C CA . ILE A 1 96 ? 5.712 -10.381 14.789 1.00 92.19 96 ILE A CA 1
ATOM 746 C C . ILE A 1 96 ? 5.370 -8.950 14.366 1.00 92.19 96 ILE A C 1
ATOM 748 O O . ILE A 1 96 ? 4.817 -8.198 15.163 1.00 92.19 96 ILE A O 1
ATOM 752 N N . LEU A 1 97 ? 5.653 -8.579 13.113 1.00 92.00 97 LEU A N 1
ATOM 753 C CA . LEU A 1 97 ? 5.403 -7.222 12.624 1.00 92.00 97 LEU A CA 1
ATOM 754 C C . LEU A 1 97 ? 3.910 -6.865 12.644 1.00 92.00 97 LEU A C 1
ATOM 756 O O . LEU A 1 97 ? 3.562 -5.736 12.971 1.00 92.00 97 LEU A O 1
ATOM 760 N N . ARG A 1 98 ? 3.018 -7.815 12.336 1.00 93.44 98 ARG A N 1
ATOM 761 C CA . ARG A 1 98 ? 1.560 -7.616 12.429 1.00 93.44 98 ARG A CA 1
ATOM 762 C C . ARG A 1 98 ? 1.113 -7.338 13.852 1.00 93.44 98 ARG A C 1
ATOM 764 O O . ARG A 1 98 ? 0.289 -6.453 14.058 1.00 93.44 98 ARG A O 1
ATOM 771 N N . GLU A 1 99 ? 1.641 -8.087 14.815 1.00 93.19 99 GLU A N 1
ATOM 772 C CA . GLU A 1 99 ? 1.276 -7.897 16.215 1.00 93.19 99 GLU A CA 1
ATOM 773 C C . GLU A 1 99 ? 1.823 -6.574 16.753 1.00 93.19 99 GLU A C 1
ATOM 775 O O . GLU A 1 99 ? 1.076 -5.824 17.368 1.00 93.19 99 GLU A O 1
ATOM 780 N N . GLN A 1 100 ? 3.076 -6.227 16.439 1.00 93.06 100 GLN A N 1
ATOM 781 C CA . GLN A 1 100 ? 3.662 -4.927 16.795 1.00 93.06 100 GLN A CA 1
ATOM 782 C C . GLN A 1 100 ? 2.853 -3.767 16.223 1.00 93.06 100 GLN A C 1
ATOM 784 O O . GLN A 1 100 ? 2.565 -2.791 16.911 1.00 93.06 100 GLN A O 1
ATOM 789 N N . TYR A 1 101 ? 2.454 -3.894 14.963 1.00 92.50 101 TYR A N 1
ATOM 790 C CA . TYR A 1 101 ? 1.637 -2.901 14.302 1.00 92.50 101 TYR A CA 1
ATOM 791 C C . TYR A 1 101 ? 0.265 -2.762 14.969 1.00 92.50 101 TYR A C 1
ATOM 793 O O . TYR A 1 101 ? -0.195 -1.656 15.255 1.00 92.50 101 TYR A O 1
ATOM 801 N N . ARG A 1 102 ? -0.394 -3.891 15.244 1.00 92.25 102 ARG A N 1
ATOM 802 C CA . ARG A 1 102 ? -1.692 -3.926 15.918 1.00 92.25 102 ARG A CA 1
ATOM 803 C C . ARG A 1 102 ? -1.612 -3.312 17.314 1.00 92.25 102 ARG A C 1
ATOM 805 O O . ARG A 1 102 ? -2.466 -2.496 17.653 1.00 92.25 102 ARG A O 1
ATOM 812 N N . ALA A 1 103 ? -0.606 -3.694 18.095 1.00 91.94 103 ALA A N 1
ATOM 813 C CA . ALA A 1 103 ? -0.366 -3.176 19.434 1.00 91.94 103 ALA A CA 1
ATOM 814 C C . ALA A 1 103 ? -0.121 -1.665 19.401 1.00 91.94 103 ALA A C 1
ATOM 816 O O . ALA A 1 103 ? -0.764 -0.938 20.149 1.00 91.94 103 ALA A O 1
ATOM 817 N N . GLY A 1 104 ? 0.708 -1.182 18.471 1.00 91.25 104 GLY A N 1
ATOM 818 C CA . GLY A 1 104 ? 1.026 0.239 18.346 1.00 91.25 104 GLY A CA 1
ATOM 819 C C . GLY A 1 104 ? -0.190 1.066 17.955 1.00 91.25 104 GLY A C 1
ATOM 820 O O . GLY A 1 104 ? -0.452 2.105 18.554 1.00 91.25 104 GLY A O 1
ATOM 821 N N . PHE A 1 105 ? -0.995 0.566 17.015 1.00 89.81 105 PHE A N 1
ATOM 822 C CA . PHE A 1 105 ? -2.254 1.206 16.642 1.00 89.81 105 PHE A CA 1
ATOM 823 C C . PHE A 1 105 ? -3.227 1.271 17.824 1.00 89.81 105 PHE A C 1
ATOM 825 O O . PHE A 1 105 ? -3.756 2.337 18.122 1.00 89.81 105 PHE A O 1
ATOM 832 N N . VAL A 1 106 ? -3.466 0.145 18.509 1.00 90.00 106 VAL A N 1
ATOM 833 C CA . VAL A 1 106 ? -4.409 0.088 19.638 1.00 90.00 106 VAL A CA 1
ATOM 834 C C . VAL A 1 106 ? -3.917 0.944 20.801 1.00 90.00 106 VAL A C 1
ATOM 836 O O . VAL A 1 106 ? -4.703 1.700 21.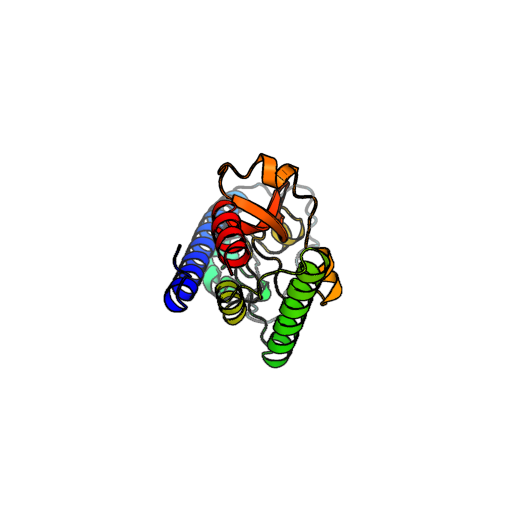358 1.00 90.00 106 VAL A O 1
ATOM 839 N N . GLY A 1 107 ? -2.628 0.877 21.135 1.00 89.44 107 GLY A N 1
ATOM 840 C CA . GLY A 1 107 ? -2.021 1.683 22.190 1.00 89.44 107 GLY A CA 1
ATOM 841 C C . GLY A 1 107 ? -2.074 3.175 21.873 1.00 89.44 107 GLY A C 1
ATOM 842 O O . GLY A 1 107 ? -2.460 3.965 22.731 1.00 89.44 107 GLY A O 1
ATOM 843 N N . GLY A 1 108 ? -1.766 3.561 20.631 1.00 88.69 108 GLY A N 1
ATOM 844 C CA . GLY A 1 108 ? -1.918 4.938 20.162 1.00 88.69 108 GLY A CA 1
ATOM 845 C C . GLY A 1 108 ? -3.366 5.414 20.246 1.00 88.69 108 GLY A C 1
ATOM 846 O O . GLY A 1 108 ? -3.618 6.509 20.727 1.00 88.69 108 GLY A O 1
ATOM 847 N N . LEU A 1 109 ? -4.331 4.576 19.860 1.00 86.38 109 LEU A N 1
ATOM 848 C CA . LEU A 1 109 ? -5.753 4.913 19.915 1.00 86.38 109 LEU A CA 1
ATOM 849 C C . LEU A 1 109 ? -6.271 5.048 21.357 1.00 86.38 109 LEU A C 1
ATOM 851 O O . LEU A 1 109 ? -6.978 6.003 21.660 1.00 86.38 109 LEU A O 1
ATOM 855 N N . GLN A 1 110 ? -5.874 4.144 22.255 1.00 86.44 110 GLN A N 1
ATOM 856 C CA . GLN A 1 110 ? -6.259 4.157 23.673 1.00 86.44 110 GLN A CA 1
ATOM 857 C C . GLN A 1 110 ? -5.680 5.342 24.446 1.00 86.44 110 GLN A C 1
ATOM 859 O O . GLN A 1 110 ? -6.311 5.834 25.370 1.00 86.44 110 GLN A O 1
ATOM 864 N N . GLN A 1 111 ? -4.495 5.834 24.072 1.00 85.25 111 GLN A N 1
ATOM 865 C CA . GLN A 1 111 ? -3.948 7.065 24.658 1.00 85.25 111 GLN A CA 1
ATOM 866 C C . GLN A 1 111 ? -4.792 8.305 24.331 1.00 85.25 111 GLN A C 1
ATOM 868 O O . GLN A 1 111 ? -4.641 9.336 24.984 1.00 85.25 111 GLN A O 1
ATOM 873 N N . GLN A 1 112 ? -5.632 8.221 23.299 1.00 77.56 112 GLN A N 1
ATOM 874 C CA . GLN A 1 112 ? -6.405 9.337 22.771 1.00 77.56 112 GLN A CA 1
ATOM 875 C C . GLN A 1 112 ? -7.900 9.233 23.099 1.00 77.56 112 GLN A C 1
ATOM 877 O O . GLN A 1 112 ? -8.552 10.255 23.310 1.00 77.56 112 GLN A O 1
ATOM 882 N N . ASP A 1 113 ? -8.444 8.017 23.143 1.00 77.19 113 ASP A N 1
ATOM 883 C CA . ASP A 1 113 ? -9.840 7.733 23.466 1.00 77.19 113 ASP A CA 1
ATOM 884 C C . ASP A 1 113 ? -9.916 6.480 24.352 1.00 77.19 113 ASP A C 1
ATOM 886 O O . ASP A 1 113 ? -9.634 5.374 23.894 1.00 77.19 113 ASP A O 1
ATOM 890 N N . ASP A 1 114 ? -10.312 6.634 25.619 1.00 76.25 114 ASP A N 1
ATOM 891 C CA . ASP A 1 114 ? -10.454 5.502 26.551 1.00 76.25 114 ASP A CA 1
ATOM 892 C C . ASP A 1 114 ? -11.512 4.486 26.068 1.00 76.25 114 ASP A C 1
ATOM 894 O O . ASP A 1 114 ? -11.412 3.291 26.356 1.00 76.25 114 ASP A O 1
ATOM 898 N N . ASP A 1 115 ? -12.492 4.948 25.281 1.00 77.25 115 ASP A N 1
ATOM 899 C CA . ASP A 1 115 ? -13.545 4.131 24.664 1.00 77.25 115 ASP A CA 1
ATOM 900 C C . ASP A 1 115 ? -13.190 3.702 23.224 1.00 77.25 115 ASP A C 1
ATOM 902 O O . ASP A 1 115 ? -14.063 3.337 22.424 1.00 77.25 115 ASP A O 1
ATOM 906 N N . ALA A 1 116 ? -11.901 3.745 22.875 1.00 76.25 116 ALA A N 1
ATOM 907 C CA . ALA A 1 116 ? -11.384 3.320 21.585 1.00 76.25 116 ALA A CA 1
ATOM 908 C C . ALA A 1 116 ? -11.878 1.913 21.194 1.00 76.25 116 ALA A C 1
ATOM 910 O O . ALA A 1 116 ? -11.770 0.963 21.979 1.00 76.25 116 ALA A O 1
ATOM 911 N N . PRO A 1 117 ? -12.373 1.725 19.957 1.00 77.69 117 PRO A N 1
ATOM 912 C CA . PRO A 1 117 ? -12.727 0.404 19.466 1.00 77.69 117 PRO A CA 1
ATOM 913 C C . PRO A 1 117 ? -11.479 -0.488 19.379 1.00 77.69 117 PRO A C 1
ATOM 915 O O . PRO A 1 117 ? -10.351 -0.002 19.249 1.00 77.69 117 PRO A O 1
ATOM 918 N N . PRO A 1 118 ? -11.663 -1.818 19.375 1.00 84.62 118 PRO A N 1
ATOM 919 C CA . PRO A 1 118 ? -10.573 -2.723 19.058 1.00 84.62 118 PRO A CA 1
ATOM 920 C C . PRO A 1 118 ? -10.088 -2.506 17.620 1.00 84.62 118 PRO A C 1
ATOM 922 O O . PRO A 1 118 ? -10.784 -1.939 16.775 1.00 84.62 118 PRO A O 1
ATOM 925 N N . PHE A 1 119 ? -8.901 -3.036 17.329 1.00 86.31 119 PHE A N 1
ATOM 926 C CA . PHE A 1 119 ? -8.335 -3.030 15.984 1.00 86.31 119 PHE A CA 1
ATOM 927 C C . PHE A 1 119 ? -9.341 -3.549 14.928 1.00 86.31 119 PHE A C 1
ATOM 929 O O . PHE A 1 119 ? -9.923 -4.620 15.150 1.00 86.31 119 PHE A O 1
ATOM 936 N N . PRO A 1 120 ? -9.534 -2.852 13.789 1.00 86.19 120 PRO A N 1
ATOM 937 C CA . PRO A 1 120 ? -10.530 -3.234 12.788 1.00 86.19 120 PRO A CA 1
ATOM 938 C C . PRO A 1 120 ? -10.278 -4.630 12.201 1.00 86.19 120 PRO A C 1
ATOM 940 O O . PRO A 1 120 ? -9.168 -4.956 11.773 1.00 86.19 120 PRO A O 1
ATOM 943 N N . ALA A 1 121 ? -11.313 -5.472 12.189 1.00 87.81 121 ALA A N 1
ATOM 944 C CA . ALA A 1 121 ? -11.207 -6.867 11.755 1.00 87.81 121 ALA A CA 1
ATOM 945 C C . ALA A 1 121 ? -10.946 -7.006 10.245 1.00 87.81 121 ALA A C 1
ATOM 947 O O . ALA A 1 121 ? -10.191 -7.877 9.820 1.00 87.81 121 ALA A O 1
ATOM 948 N N . ASP A 1 122 ? -11.533 -6.125 9.442 1.00 88.44 122 ASP A N 1
ATOM 949 C CA . ASP A 1 122 ? -11.298 -6.011 8.003 1.00 88.44 122 ASP A CA 1
ATOM 950 C C . ASP A 1 122 ? -9.857 -5.593 7.694 1.00 88.44 122 ASP A C 1
ATOM 952 O O . ASP A 1 122 ? -9.209 -6.177 6.826 1.00 88.44 122 ASP A O 1
ATOM 956 N N . PHE A 1 123 ? -9.309 -4.646 8.454 1.00 88.25 123 PHE A N 1
ATOM 957 C CA . PHE A 1 123 ? -7.914 -4.254 8.312 1.00 88.25 123 PHE A CA 1
ATOM 958 C C . PHE A 1 123 ? -6.969 -5.374 8.767 1.00 88.25 123 PHE A C 1
ATOM 960 O O . PHE A 1 123 ? -5.977 -5.647 8.096 1.00 88.25 123 PHE A O 1
ATOM 967 N N . ALA A 1 124 ? -7.303 -6.111 9.833 1.00 90.19 124 ALA A N 1
ATOM 968 C CA . ALA A 1 124 ? -6.556 -7.310 10.224 1.00 90.19 124 ALA A CA 1
ATOM 969 C C . ALA A 1 124 ? -6.551 -8.373 9.115 1.00 90.19 124 ALA A C 1
ATOM 971 O O . ALA A 1 124 ? -5.512 -8.980 8.850 1.00 90.19 124 ALA A O 1
ATOM 972 N N . MET A 1 125 ? -7.687 -8.556 8.438 1.00 91.31 125 MET A N 1
ATOM 973 C CA . MET A 1 125 ? -7.800 -9.444 7.284 1.00 91.31 125 MET A CA 1
ATOM 974 C C . MET A 1 125 ? -6.930 -8.959 6.119 1.00 91.31 125 MET A C 1
ATOM 976 O O . MET A 1 125 ? -6.171 -9.739 5.550 1.00 91.31 125 MET A O 1
ATOM 980 N N . LEU A 1 126 ? -6.950 -7.659 5.806 1.00 91.75 126 LEU A N 1
ATOM 981 C CA . LEU A 1 126 ? -6.069 -7.073 4.794 1.00 91.75 126 LEU A CA 1
ATOM 982 C C . LEU A 1 126 ? -4.589 -7.353 5.108 1.00 91.75 126 LEU A C 1
ATOM 984 O O . LEU A 1 126 ? -3.871 -7.869 4.247 1.00 91.75 126 LEU A O 1
ATOM 988 N N . MET A 1 127 ? -4.156 -7.094 6.349 1.00 91.69 127 MET A N 1
ATOM 989 C CA . MET A 1 127 ? -2.785 -7.363 6.799 1.00 91.69 127 MET A CA 1
ATOM 990 C C . MET A 1 127 ? -2.415 -8.850 6.717 1.00 91.69 127 MET A C 1
ATOM 992 O O . MET A 1 127 ? -1.233 -9.180 6.617 1.00 91.69 127 MET A O 1
ATOM 996 N N . ALA A 1 128 ? -3.392 -9.763 6.776 1.00 91.38 128 ALA A N 1
ATOM 997 C CA . ALA A 1 128 ? -3.161 -11.199 6.636 1.00 91.38 128 ALA A CA 1
ATOM 998 C C . ALA A 1 128 ? -2.740 -11.582 5.205 1.00 91.38 128 ALA A C 1
ATOM 1000 O O . ALA A 1 128 ? -1.920 -12.493 5.0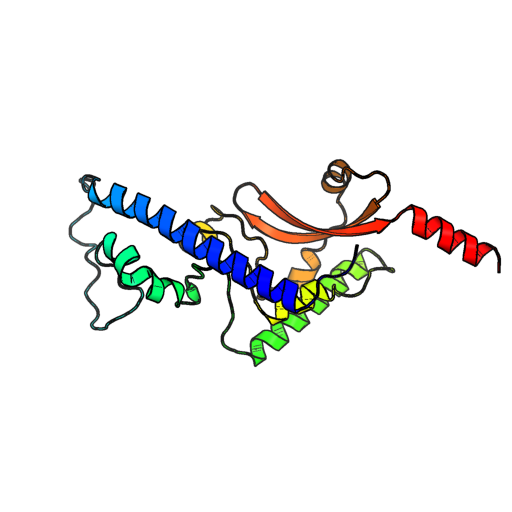33 1.00 91.38 128 ALA A O 1
ATOM 1001 N N . HIS A 1 129 ? -3.230 -10.855 4.198 1.00 92.38 129 HIS A N 1
ATOM 1002 C CA . HIS A 1 129 ? -2.963 -11.130 2.786 1.00 92.38 129 HIS A CA 1
ATOM 1003 C C . HIS A 1 129 ? -1.788 -10.333 2.218 1.00 92.38 129 HIS A C 1
ATOM 1005 O O . HIS A 1 129 ? -1.010 -10.879 1.435 1.00 92.38 129 HIS A O 1
ATOM 1011 N N . VAL A 1 130 ? -1.625 -9.073 2.621 1.00 92.94 130 VAL A N 1
ATOM 1012 C CA . VAL A 1 130 ? -0.563 -8.180 2.134 1.00 92.94 130 VAL A CA 1
ATOM 1013 C C . VAL A 1 130 ? 0.123 -7.478 3.294 1.00 92.94 130 VAL A C 1
ATOM 1015 O O . VAL A 1 130 ? -0.484 -7.248 4.333 1.00 92.94 130 VAL A O 1
ATOM 1018 N N . ASP A 1 131 ? 1.390 -7.119 3.112 1.00 91.94 131 ASP A N 1
ATOM 1019 C CA . ASP A 1 131 ? 2.158 -6.418 4.141 1.00 91.94 131 ASP A CA 1
ATOM 1020 C C . ASP A 1 131 ? 2.279 -4.921 3.852 1.00 91.94 131 ASP A C 1
ATOM 1022 O O . ASP A 1 131 ? 2.546 -4.163 4.779 1.00 91.94 131 ASP A O 1
ATOM 1026 N N . ARG A 1 132 ? 2.098 -4.497 2.588 1.00 90.94 132 ARG A N 1
ATOM 1027 C CA . ARG A 1 132 ? 2.069 -3.089 2.141 1.00 90.94 132 ARG A CA 1
ATOM 1028 C C . ARG A 1 132 ? 1.176 -2.920 0.904 1.00 90.94 132 ARG A C 1
ATOM 1030 O O . ARG A 1 132 ? 1.104 -3.837 0.081 1.00 90.94 132 ARG A O 1
ATOM 1037 N N . LEU A 1 133 ? 0.590 -1.730 0.726 1.00 91.38 133 LEU A N 1
ATOM 1038 C CA . LEU A 1 133 ? -0.142 -1.327 -0.487 1.00 91.38 133 LEU A CA 1
ATOM 1039 C C . LEU A 1 133 ? 0.487 -0.070 -1.105 1.00 91.38 133 LEU A C 1
ATOM 1041 O O . LEU A 1 133 ? 0.348 1.047 -0.598 1.00 91.38 133 LEU A O 1
ATOM 1045 N N . LYS A 1 134 ? 1.178 -0.256 -2.229 1.00 88.19 134 LYS A N 1
ATOM 1046 C CA . LYS A 1 134 ? 1.893 0.783 -2.977 1.00 88.19 134 LYS A CA 1
ATOM 1047 C C . LYS A 1 134 ? 1.126 1.160 -4.236 1.00 88.19 134 LYS A C 1
ATOM 1049 O O . LYS A 1 134 ? 0.614 0.276 -4.916 1.00 88.19 134 LYS A O 1
ATOM 1054 N N . GLY A 1 135 ? 1.115 2.443 -4.587 1.00 85.94 135 GLY A N 1
ATOM 1055 C CA . GLY A 1 135 ? 0.606 2.902 -5.875 1.00 85.94 135 GLY A CA 1
ATOM 1056 C C . GLY A 1 135 ? 1.467 2.465 -7.074 1.00 85.94 135 GLY A C 1
ATOM 1057 O O . GLY A 1 135 ? 2.475 1.754 -6.913 1.00 85.94 135 GLY A O 1
ATOM 1058 N N . PRO A 1 136 ? 1.072 2.896 -8.285 1.00 87.38 136 PRO A N 1
ATOM 1059 C CA . PRO A 1 136 ? 1.790 2.591 -9.517 1.00 87.38 136 PRO A CA 1
ATOM 1060 C C . PRO A 1 136 ? 3.207 3.194 -9.539 1.00 87.38 136 PRO A C 1
ATOM 1062 O O . PRO A 1 136 ? 3.567 4.031 -8.713 1.00 87.38 136 PRO A O 1
ATOM 1065 N N . GLY A 1 137 ? 4.020 2.763 -10.503 1.00 84.62 137 GLY A N 1
ATOM 1066 C CA . GLY A 1 137 ? 5.349 3.300 -10.792 1.00 84.62 137 GLY A CA 1
ATOM 1067 C C . GLY A 1 137 ? 6.526 2.430 -10.340 1.00 84.62 137 GLY A C 1
ATOM 1068 O O . GLY A 1 137 ? 6.381 1.436 -9.625 1.00 84.62 137 GLY A O 1
ATOM 1069 N N . TRP A 1 138 ? 7.725 2.827 -10.776 1.00 84.56 138 TRP A N 1
ATOM 1070 C CA . TRP A 1 138 ? 8.983 2.165 -10.415 1.00 84.56 138 TRP A CA 1
ATOM 1071 C C . TRP A 1 138 ? 9.337 2.396 -8.933 1.00 84.56 138 TRP A C 1
ATOM 1073 O O . TRP A 1 138 ? 9.026 3.471 -8.406 1.00 84.56 138 TRP A O 1
ATOM 1083 N N . PRO A 1 139 ? 10.023 1.455 -8.244 1.00 82.19 139 PRO A N 1
ATOM 1084 C CA . PRO A 1 139 ? 10.475 1.643 -6.861 1.00 82.19 139 PRO A CA 1
ATOM 1085 C C . PRO A 1 139 ? 11.151 2.992 -6.594 1.00 82.19 139 PRO A C 1
ATOM 1087 O O . PRO A 1 139 ? 10.721 3.695 -5.684 1.00 82.19 139 PRO A O 1
ATOM 1090 N N . LEU A 1 140 ? 12.090 3.404 -7.454 1.00 79.31 140 LEU A N 1
ATOM 1091 C CA . LEU A 1 140 ? 12.818 4.671 -7.315 1.00 79.31 140 LEU A CA 1
ATOM 1092 C C . LEU A 1 140 ? 11.882 5.888 -7.205 1.00 79.31 140 LEU A C 1
ATOM 1094 O O . LEU A 1 140 ? 12.101 6.785 -6.397 1.00 79.31 140 LEU A O 1
ATOM 1098 N N . TRP A 1 141 ? 10.807 5.928 -7.995 1.00 76.12 141 TRP A N 1
ATOM 1099 C CA . TRP A 1 141 ? 9.862 7.051 -7.981 1.00 76.12 141 TRP A CA 1
ATOM 1100 C C . TRP A 1 141 ? 8.972 7.036 -6.739 1.00 76.12 141 TRP A C 1
ATOM 1102 O O . TRP A 1 141 ? 8.623 8.087 -6.204 1.00 76.12 141 TRP A O 1
ATOM 1112 N N . ARG A 1 142 ? 8.643 5.845 -6.233 1.00 75.31 142 ARG A N 1
ATOM 1113 C CA . ARG A 1 142 ? 7.886 5.692 -4.984 1.00 75.31 142 ARG A CA 1
ATOM 1114 C C . ARG A 1 142 ? 8.717 6.083 -3.767 1.00 75.31 142 ARG A C 1
ATOM 1116 O O . ARG A 1 142 ? 8.180 6.717 -2.862 1.00 75.31 142 ARG A O 1
ATOM 1123 N N . GLU A 1 143 ? 10.002 5.740 -3.752 1.00 72.75 143 GLU A N 1
ATOM 1124 C CA . GLU A 1 143 ? 10.950 6.125 -2.696 1.00 72.75 143 GLU A CA 1
ATOM 1125 C C . GLU A 1 143 ? 11.171 7.639 -2.667 1.00 72.75 143 GLU A C 1
ATOM 1127 O O . GLU A 1 143 ? 11.130 8.249 -1.601 1.00 72.75 143 GLU A O 1
ATOM 1132 N N . ASN A 1 144 ? 11.232 8.271 -3.839 1.00 75.38 144 ASN A N 1
ATOM 1133 C CA . ASN A 1 144 ? 11.315 9.727 -3.978 1.00 75.38 144 ASN A CA 1
ATOM 1134 C C . ASN A 1 144 ? 9.980 10.456 -3.736 1.00 75.38 144 ASN A C 1
ATOM 1136 O O . ASN A 1 144 ? 9.845 11.624 -4.094 1.00 75.38 144 ASN A O 1
ATOM 1140 N N . LYS A 1 145 ? 8.985 9.776 -3.145 1.00 71.06 145 LYS A N 1
ATOM 1141 C CA . LYS A 1 145 ? 7.649 10.313 -2.839 1.00 71.06 145 LYS A CA 1
ATOM 1142 C C . LYS A 1 145 ? 6.945 10.938 -4.049 1.00 71.06 145 LYS A C 1
ATOM 1144 O O . LYS A 1 145 ? 6.170 11.863 -3.880 1.00 71.06 145 LYS A O 1
ATOM 1149 N N . GLN A 1 146 ? 7.173 10.427 -5.259 1.00 74.94 146 GLN A N 1
ATOM 1150 C CA . GLN A 1 146 ? 6.497 10.901 -6.477 1.00 74.94 146 GLN A CA 1
ATOM 1151 C C . GLN A 1 146 ? 5.212 10.125 -6.793 1.00 74.94 146 GLN A C 1
ATOM 1153 O O . GLN A 1 146 ? 4.581 10.360 -7.820 1.00 74.94 146 GLN A O 1
ATOM 1158 N N . GLN A 1 147 ? 4.823 9.184 -5.931 1.00 77.00 147 GLN A N 1
ATOM 1159 C CA . GLN A 1 147 ? 3.595 8.403 -6.051 1.00 77.00 147 GLN A CA 1
ATOM 1160 C C . GLN A 1 147 ? 2.971 8.163 -4.679 1.00 77.00 147 GLN A C 1
ATOM 1162 O O . GLN A 1 147 ? 3.680 8.068 -3.674 1.00 77.00 147 GLN A O 1
ATOM 1167 N N . VAL A 1 148 ? 1.644 8.048 -4.658 1.00 76.94 148 VAL A N 1
ATOM 1168 C CA . VAL A 1 148 ? 0.878 7.763 -3.443 1.00 76.94 148 VAL A CA 1
ATOM 1169 C C . VAL A 1 148 ? 1.107 6.322 -2.996 1.00 76.94 148 VAL A C 1
ATOM 1171 O O . VAL A 1 148 ? 1.046 5.377 -3.786 1.00 76.94 148 VAL A O 1
ATOM 1174 N N . ARG A 1 149 ? 1.358 6.147 -1.702 1.00 81.44 149 ARG A N 1
ATOM 1175 C CA . ARG A 1 149 ? 1.297 4.866 -1.002 1.00 81.44 149 ARG A CA 1
ATOM 1176 C C . ARG A 1 149 ? 0.064 4.905 -0.118 1.00 81.44 149 ARG A C 1
ATOM 1178 O O . ARG A 1 149 ? -0.053 5.792 0.716 1.00 81.44 149 ARG A O 1
ATOM 1185 N N . PHE A 1 150 ? -0.853 3.967 -0.327 1.00 82.69 150 PHE A N 1
ATOM 1186 C CA . PHE A 1 150 ? -2.086 3.897 0.458 1.00 82.69 150 PHE A CA 1
ATOM 1187 C C . PHE A 1 150 ? -1.825 3.331 1.847 1.00 82.69 150 PHE A C 1
ATOM 1189 O O . PHE A 1 150 ? -2.467 3.733 2.809 1.00 82.69 150 PHE A O 1
ATOM 1196 N N . TRP A 1 151 ? -0.875 2.401 1.943 1.00 89.00 151 TRP A N 1
ATOM 1197 C CA . TRP A 1 151 ? -0.436 1.853 3.210 1.00 89.00 151 TRP A CA 1
ATOM 1198 C C . TRP A 1 151 ? 1.063 1.553 3.176 1.00 89.00 151 TRP A C 1
ATOM 1200 O O . TRP A 1 151 ? 1.505 0.688 2.411 1.00 89.00 151 TRP A O 1
ATOM 1210 N N . ASP A 1 152 ? 1.841 2.258 4.003 1.00 82.88 152 ASP A N 1
ATOM 1211 C CA . ASP A 1 152 ? 3.302 2.080 4.087 1.00 82.88 152 ASP A CA 1
ATOM 1212 C C . ASP A 1 152 ? 3.692 0.699 4.626 1.00 82.88 152 ASP A C 1
ATOM 1214 O O . ASP A 1 152 ? 4.760 0.178 4.291 1.00 82.88 152 ASP A O 1
ATOM 1218 N N . GLY A 1 153 ? 2.780 0.079 5.376 1.00 84.56 153 GLY A N 1
ATOM 1219 C CA . GLY A 1 153 ? 2.839 -1.327 5.708 1.00 84.56 153 GLY A CA 1
ATOM 1220 C C . GLY A 1 153 ? 3.575 -1.696 6.985 1.00 84.56 153 GLY A C 1
ATOM 1221 O O . GLY A 1 153 ? 3.848 -0.875 7.855 1.00 84.56 153 GLY A O 1
ATOM 1222 N N . LEU A 1 154 ? 3.873 -2.987 7.085 1.00 79.94 154 LEU A N 1
ATOM 1223 C CA . LEU A 1 154 ? 4.538 -3.605 8.224 1.00 79.94 154 LEU A CA 1
ATOM 1224 C C . LEU A 1 154 ? 6.051 -3.333 8.154 1.00 79.94 154 LEU A C 1
ATOM 1226 O O . LEU A 1 154 ? 6.719 -3.695 7.177 1.00 79.94 154 LEU A O 1
ATOM 1230 N N . GLY A 1 155 ? 6.607 -2.673 9.167 1.00 69.38 155 GLY A N 1
ATOM 1231 C CA . GLY A 1 155 ? 8.032 -2.321 9.190 1.00 69.38 155 GLY A CA 1
ATOM 1232 C C . GLY A 1 155 ? 8.421 -1.356 10.301 1.00 69.38 155 GLY A C 1
ATOM 1233 O O . GLY A 1 155 ? 9.562 -1.393 10.758 1.00 69.38 155 GLY A O 1
ATOM 1234 N N . ASP A 1 156 ? 7.463 -0.561 10.761 1.00 80.81 156 ASP A N 1
ATOM 1235 C CA . ASP A 1 156 ? 7.635 0.323 11.904 1.00 80.81 156 ASP A CA 1
ATOM 1236 C C . ASP A 1 156 ? 7.484 -0.457 13.218 1.00 80.81 156 ASP A C 1
ATOM 1238 O O . ASP A 1 156 ? 6.707 -1.411 13.315 1.00 80.81 156 ASP A O 1
ATOM 1242 N N . GLY A 1 157 ? 8.244 -0.053 14.238 1.00 84.50 157 GLY A N 1
ATOM 1243 C CA . GLY A 1 157 ? 8.053 -0.549 15.599 1.00 8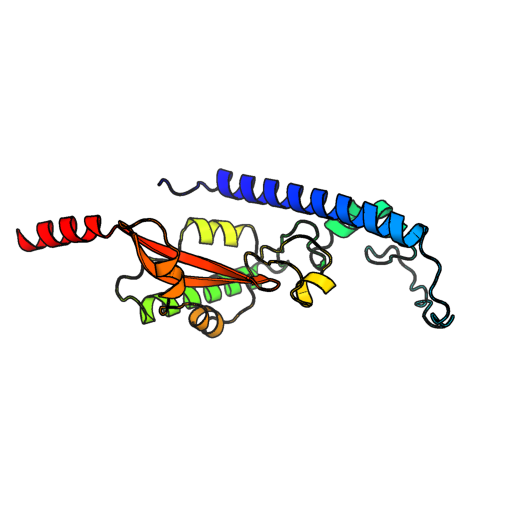4.50 157 GLY A CA 1
ATOM 1244 C C . GLY A 1 157 ? 6.757 -0.016 16.215 1.00 84.50 157 GLY A C 1
ATOM 1245 O O . GLY A 1 157 ? 6.209 0.985 15.759 1.00 84.50 157 GLY A O 1
ATOM 1246 N N . GLU A 1 158 ? 6.302 -0.659 17.290 1.00 89.19 158 GLU A N 1
ATOM 1247 C CA . GLU A 1 158 ? 5.063 -0.320 18.007 1.00 89.19 158 GLU A CA 1
ATOM 1248 C C . GLU A 1 158 ? 4.928 1.185 18.307 1.00 89.19 158 GLU A C 1
ATOM 1250 O O . GLU A 1 158 ? 3.912 1.797 17.987 1.00 89.19 158 GLU A O 1
ATOM 1255 N N . GLU A 1 159 ? 5.985 1.798 18.846 1.00 88.50 159 GLU A N 1
ATOM 1256 C CA . GLU A 1 159 ? 6.014 3.223 19.195 1.00 88.50 159 GLU A CA 1
ATOM 1257 C C . GLU A 1 159 ? 5.846 4.133 17.970 1.00 88.50 159 GLU A C 1
ATOM 1259 O O . GLU A 1 159 ? 5.089 5.101 18.009 1.00 88.50 159 GLU A O 1
ATOM 1264 N N . ALA A 1 160 ? 6.505 3.801 16.858 1.00 87.88 160 ALA A N 1
ATOM 1265 C CA . ALA A 1 160 ? 6.391 4.565 15.620 1.00 87.88 160 ALA A CA 1
ATOM 1266 C C . ALA A 1 160 ? 4.979 4.457 15.022 1.00 87.88 160 ALA A C 1
ATOM 1268 O O . ALA A 1 160 ? 4.451 5.443 14.514 1.00 87.88 160 ALA A O 1
ATOM 1269 N N . VAL A 1 161 ? 4.329 3.293 15.136 1.00 87.44 161 VAL A N 1
ATOM 1270 C CA . VAL A 1 161 ? 2.923 3.138 14.733 1.00 87.44 161 VAL A CA 1
ATOM 1271 C C . VAL A 1 161 ? 1.997 3.951 15.641 1.00 87.44 161 VAL A C 1
ATOM 1273 O O . VAL A 1 161 ? 1.103 4.625 15.134 1.00 87.44 161 VAL A O 1
ATOM 1276 N N . ALA A 1 162 ? 2.231 3.953 16.956 1.00 87.88 162 ALA A N 1
ATOM 1277 C CA . ALA A 1 162 ? 1.438 4.734 17.905 1.00 87.88 162 ALA A CA 1
ATOM 1278 C C . ALA A 1 162 ? 1.518 6.246 17.628 1.00 87.88 162 ALA A C 1
ATOM 1280 O O . ALA A 1 162 ? 0.496 6.925 17.638 1.00 87.88 162 ALA A O 1
ATOM 1281 N N . GLN A 1 163 ? 2.705 6.765 17.291 1.00 87.12 163 GLN A N 1
ATOM 1282 C CA . GLN A 1 163 ? 2.914 8.181 16.948 1.00 87.12 163 GLN A CA 1
ATOM 1283 C C . GLN A 1 163 ? 2.172 8.632 15.675 1.00 87.12 163 GLN A C 1
ATOM 1285 O O . GLN A 1 163 ? 1.957 9.827 15.476 1.00 87.12 163 GLN A O 1
ATOM 1290 N N . ARG A 1 164 ? 1.767 7.695 14.808 1.00 85.00 164 ARG A N 1
ATOM 1291 C CA . ARG A 1 164 ? 0.978 7.981 13.596 1.00 85.00 164 ARG A CA 1
ATOM 1292 C C . ARG A 1 164 ? -0.516 8.129 13.880 1.00 85.00 164 ARG A C 1
ATOM 1294 O O . ARG A 1 164 ? -1.261 8.505 12.975 1.00 85.00 164 ARG A O 1
ATOM 1301 N N . VAL A 1 165 ? -0.971 7.812 15.094 1.00 84.56 165 VAL A N 1
ATOM 1302 C CA . VAL A 1 165 ? -2.358 8.018 15.527 1.00 84.56 165 VAL A CA 1
ATOM 1303 C C . VAL A 1 165 ? -2.520 9.466 15.995 1.00 84.56 165 VAL A C 1
ATOM 1305 O O . VAL A 1 165 ? -1.779 9.937 16.851 1.00 84.56 165 VAL A O 1
ATOM 1308 N N . TRP A 1 166 ? -3.464 10.190 15.397 1.00 74.81 166 TRP A N 1
ATOM 1309 C CA . TRP A 1 166 ? -3.668 11.631 15.563 1.00 74.81 166 TRP A CA 1
ATOM 1310 C C . TRP A 1 166 ? -5.053 11.959 16.128 1.00 74.81 166 TRP A C 1
ATOM 1312 O O . TRP A 1 166 ? -6.048 11.303 15.801 1.00 74.81 166 TRP A O 1
ATOM 1322 N N . THR A 1 167 ? -5.110 13.04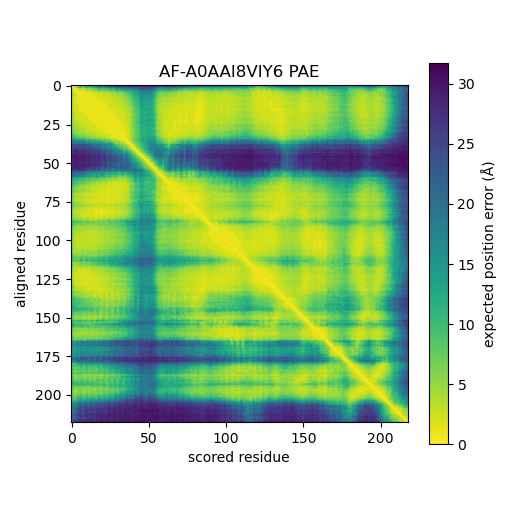5 16.906 1.00 59.69 167 THR A N 1
ATOM 1323 C CA . THR A 1 167 ? -6.336 13.635 17.476 1.00 59.69 167 THR A CA 1
ATOM 1324 C C . THR A 1 167 ? -6.638 15.054 17.022 1.00 59.69 167 THR A C 1
ATOM 1326 O O . THR A 1 167 ? -7.810 15.444 17.044 1.00 59.69 167 THR A O 1
ATOM 1329 N N . ASP A 1 168 ? -5.639 15.813 16.563 1.00 63.91 168 ASP A N 1
ATOM 1330 C CA . ASP A 1 168 ? -5.865 17.132 15.965 1.00 63.91 168 ASP A CA 1
ATOM 1331 C C . ASP A 1 168 ? -6.349 16.972 14.522 1.00 63.91 168 ASP A C 1
ATOM 1333 O O . ASP A 1 168 ? -5.630 17.107 13.532 1.00 63.91 168 ASP A O 1
ATOM 1337 N N . LEU A 1 169 ? -7.601 16.543 14.434 1.00 67.31 169 LEU A N 1
ATOM 1338 C CA . LEU A 1 169 ? -8.297 16.252 13.197 1.00 67.31 169 LEU A CA 1
ATOM 1339 C C . LEU A 1 169 ? -9.140 17.445 12.783 1.00 67.31 169 LEU A C 1
ATOM 1341 O O . LEU A 1 169 ? -10.077 17.249 12.030 1.00 67.31 169 LEU A O 1
ATOM 1345 N N . ASP A 1 170 ? -8.882 18.660 13.263 1.00 68.44 170 ASP A N 1
ATOM 1346 C CA . ASP A 1 170 ? -9.763 19.798 12.990 1.00 68.44 170 ASP A CA 1
ATOM 1347 C C . ASP A 1 170 ? -9.841 20.111 11.486 1.00 68.44 170 ASP A C 1
ATOM 1349 O O . ASP A 1 170 ? -10.928 20.362 10.960 1.00 68.44 170 ASP A O 1
ATOM 1353 N N . GLU A 1 171 ? -8.744 19.930 10.744 1.00 64.69 171 GLU A N 1
ATOM 1354 C CA . GLU A 1 171 ? -8.761 19.971 9.274 1.00 64.69 171 GLU A CA 1
ATOM 1355 C C . GLU A 1 171 ? -9.530 18.802 8.634 1.00 64.69 171 GLU A C 1
ATOM 1357 O O . GLU A 1 171 ? -10.133 18.952 7.569 1.00 64.69 171 GLU A O 1
ATOM 1362 N N . LEU A 1 172 ? -9.506 17.627 9.262 1.00 63.09 172 LEU A N 1
ATOM 1363 C CA . LEU A 1 172 ? -10.154 16.407 8.775 1.00 63.09 172 LEU A CA 1
ATOM 1364 C C . LEU A 1 172 ? -11.663 16.421 9.074 1.00 63.09 172 LEU A C 1
ATOM 1366 O O . LEU A 1 172 ? -12.465 16.085 8.209 1.00 63.09 172 LEU A O 1
ATOM 1370 N N . LYS A 1 173 ? -12.053 16.919 10.250 1.00 65.38 173 LYS A N 1
ATOM 1371 C CA . LYS A 1 173 ? -13.417 17.223 10.695 1.00 65.38 173 LYS A CA 1
ATOM 1372 C C . LYS A 1 173 ? -14.040 18.311 9.830 1.00 65.38 173 LYS A C 1
ATOM 1374 O O . LYS A 1 173 ? -15.184 18.162 9.426 1.00 65.38 173 LYS A O 1
ATOM 1379 N N . ALA A 1 174 ? -13.286 19.355 9.473 1.00 65.38 174 ALA A N 1
ATOM 1380 C CA . ALA A 1 174 ? -13.752 20.383 8.540 1.00 65.38 174 ALA A CA 1
ATOM 1381 C C . ALA A 1 174 ? -14.047 19.828 7.130 1.00 65.38 174 ALA A C 1
ATOM 1383 O O . ALA A 1 174 ? -14.842 20.411 6.394 1.00 65.38 174 ALA A O 1
ATOM 1384 N N . LYS A 1 175 ? -13.414 18.707 6.752 1.00 59.72 175 LYS A N 1
ATOM 1385 C CA . LYS A 1 175 ? -13.617 18.014 5.468 1.00 59.72 175 LYS A CA 1
ATOM 1386 C C . LYS A 1 175 ? -14.606 16.846 5.544 1.00 59.72 175 LYS A C 1
ATOM 1388 O O . LYS A 1 175 ? -15.086 16.419 4.498 1.00 59.72 175 LYS A O 1
ATOM 1393 N N . ALA A 1 176 ? -14.904 16.311 6.728 1.00 61.16 176 ALA A N 1
ATOM 1394 C CA . ALA A 1 176 ? -15.892 15.255 6.920 1.00 61.16 176 ALA A CA 1
ATOM 1395 C C . ALA A 1 176 ? -17.301 15.850 6.745 1.00 61.16 176 ALA A C 1
ATOM 1397 O O . ALA A 1 176 ? -17.828 16.533 7.613 1.00 61.16 176 ALA A O 1
ATOM 1398 N N . VAL A 1 177 ? -17.880 15.633 5.563 1.00 53.91 177 VAL A N 1
ATOM 1399 C CA . VAL A 1 177 ? -19.077 16.327 5.051 1.00 53.91 177 VAL A CA 1
ATOM 1400 C C . VAL A 1 177 ? -20.384 15.927 5.766 1.00 53.91 177 VAL A C 1
ATOM 1402 O O . VAL A 1 177 ? -21.404 16.590 5.590 1.00 53.91 177 VAL A O 1
ATOM 1405 N N . GLU A 1 178 ? -20.387 14.878 6.595 1.00 60.16 178 GLU A N 1
ATOM 1406 C CA . GLU A 1 178 ? -21.604 14.376 7.248 1.00 60.16 178 GLU A CA 1
ATOM 1407 C C . GLU A 1 178 ? -21.727 14.830 8.707 1.00 60.16 178 GLU A C 1
ATOM 1409 O O . GLU A 1 178 ? -20.984 14.409 9.588 1.00 60.16 178 GLU A O 1
ATOM 1414 N N . THR A 1 179 ? -22.742 15.655 8.970 1.00 57.75 179 THR A N 1
ATOM 1415 C CA . THR A 1 179 ? -23.035 16.275 10.273 1.00 57.75 179 THR A CA 1
ATOM 1416 C C . THR A 1 179 ? -23.416 15.305 11.399 1.00 57.75 179 THR A C 1
ATOM 1418 O O . THR A 1 179 ? -23.509 15.744 12.541 1.00 57.75 179 THR A O 1
ATOM 1421 N N . SER A 1 180 ? -23.662 14.022 11.111 1.00 65.19 180 SER A N 1
ATOM 1422 C CA . SER A 1 180 ? -24.067 13.014 12.108 1.00 65.19 180 SER A CA 1
ATOM 1423 C C . SER A 1 180 ? -22.913 12.152 12.636 1.00 65.19 180 SER A C 1
ATOM 1425 O O . SER A 1 180 ? -23.113 11.384 13.575 1.00 65.19 180 SER A O 1
ATOM 1427 N N . TRP A 1 181 ? -21.710 12.258 12.062 1.00 69.19 181 TRP A N 1
ATOM 1428 C CA . TRP A 1 181 ? -20.568 11.421 12.440 1.00 69.19 181 TRP A CA 1
ATOM 1429 C C . TRP A 1 181 ? -19.450 12.251 13.074 1.00 69.19 181 TRP A C 1
ATOM 1431 O O . TRP A 1 181 ? -18.910 13.178 12.477 1.00 69.19 181 TRP A O 1
ATOM 1441 N N . GLU A 1 182 ? -19.073 11.888 14.294 1.00 76.19 182 GLU A N 1
ATOM 1442 C CA . GLU A 1 182 ? -17.954 12.470 15.026 1.00 76.19 182 GLU A CA 1
ATOM 1443 C C . GLU A 1 182 ? -16.664 11.717 14.666 1.00 76.19 182 GLU A C 1
ATOM 1445 O O . GLU A 1 182 ? -16.564 10.508 14.890 1.00 76.19 182 GLU A O 1
ATOM 1450 N N . VAL A 1 183 ? -15.659 12.419 14.127 1.00 79.31 183 VAL A N 1
ATOM 1451 C CA . VAL A 1 183 ? -14.303 11.863 13.978 1.00 79.31 183 VAL A CA 1
ATOM 1452 C C . VAL A 1 183 ? -13.650 11.820 15.358 1.00 79.31 183 VAL A C 1
ATOM 1454 O O . VAL A 1 183 ? -13.409 12.869 15.959 1.00 79.31 183 VAL A O 1
ATOM 1457 N N . ARG A 1 184 ? -13.336 10.620 15.845 1.00 78.00 184 ARG A N 1
ATOM 1458 C CA . ARG A 1 184 ? -12.720 10.412 17.167 1.00 78.00 184 ARG A CA 1
ATOM 1459 C C . ARG A 1 184 ? -11.203 10.297 17.090 1.00 78.00 184 ARG A C 1
ATOM 1461 O O . ARG A 1 184 ? -10.502 10.824 17.944 1.00 78.00 184 ARG A O 1
ATOM 1468 N N . ALA A 1 185 ? -10.706 9.640 16.047 1.00 79.50 185 ALA A N 1
ATOM 1469 C CA . ALA A 1 185 ? -9.281 9.453 15.827 1.00 79.50 185 ALA A CA 1
ATOM 1470 C C . ALA A 1 185 ? -8.972 9.278 14.340 1.00 79.50 185 ALA A C 1
ATOM 1472 O O . ALA A 1 185 ? -9.817 8.833 13.557 1.00 79.50 185 ALA A O 1
ATOM 1473 N N . GLY A 1 186 ? -7.743 9.604 13.963 1.00 80.69 186 GLY A N 1
ATOM 1474 C CA . GLY A 1 186 ? -7.191 9.342 12.645 1.00 80.69 186 GLY A CA 1
ATOM 1475 C C . GLY A 1 186 ? -5.855 8.635 12.772 1.00 80.69 186 GLY A C 1
ATOM 1476 O O . GLY A 1 186 ? -5.201 8.689 13.807 1.00 80.69 186 GLY A O 1
ATOM 1477 N N . TRP A 1 187 ? -5.449 7.958 11.716 1.00 85.12 187 TRP A N 1
ATOM 1478 C CA . TRP A 1 187 ? -4.171 7.280 11.651 1.00 85.12 187 TRP A CA 1
ATOM 1479 C C . TRP A 1 187 ? -3.576 7.481 10.262 1.00 85.12 187 TRP A C 1
ATOM 1481 O O . TRP A 1 187 ? -4.210 7.145 9.259 1.00 85.12 187 TRP A O 1
ATOM 1491 N N . GLU A 1 188 ? -2.371 8.050 10.205 1.00 87.44 188 GLU A N 1
ATOM 1492 C CA . GLU A 1 188 ? -1.631 8.211 8.954 1.00 87.44 188 GLU A CA 1
ATOM 1493 C C . GLU A 1 188 ? -1.232 6.837 8.422 1.00 87.44 188 GLU A C 1
ATOM 1495 O O . GLU A 1 188 ? -0.356 6.172 8.979 1.00 87.44 188 GLU A O 1
ATOM 1500 N N . CYS A 1 189 ? -1.843 6.427 7.314 1.00 86.38 189 CYS A N 1
ATOM 1501 C CA . CYS A 1 189 ? -1.660 5.103 6.745 1.00 86.38 189 CYS A CA 1
ATOM 1502 C C . CYS A 1 189 ? -0.616 5.024 5.649 1.00 86.38 189 CYS A C 1
ATOM 1504 O O . CYS A 1 189 ? 0.097 4.024 5.535 1.00 86.38 189 CYS A O 1
ATOM 1506 N N . GLY A 1 190 ? -0.461 6.105 4.908 1.00 85.94 190 GLY A N 1
ATOM 1507 C CA . GLY A 1 190 ? 0.512 6.206 3.845 1.00 85.94 190 GLY A CA 1
ATOM 1508 C C . GLY A 1 190 ? 0.660 7.642 3.381 1.00 85.94 190 GLY A C 1
ATOM 1509 O O . GLY A 1 190 ? -0.004 8.545 3.885 1.00 85.94 190 GLY A O 1
ATOM 1510 N N . ALA A 1 191 ? 1.539 7.861 2.414 1.00 84.19 191 ALA A N 1
ATOM 1511 C CA . ALA A 1 191 ? 1.812 9.191 1.891 1.00 84.19 191 ALA A CA 1
ATOM 1512 C C . ALA A 1 191 ? 2.244 9.148 0.423 1.00 84.19 191 ALA A C 1
ATOM 1514 O O . ALA A 1 191 ? 2.671 8.115 -0.099 1.00 84.19 191 ALA A O 1
ATOM 1515 N N . GLY A 1 192 ? 2.169 10.297 -0.236 1.00 81.94 192 GLY A N 1
ATOM 1516 C CA . GLY A 1 192 ? 2.583 10.530 -1.613 1.00 81.94 192 GLY A CA 1
ATOM 1517 C C . GLY A 1 192 ? 3.035 11.972 -1.841 1.00 81.94 192 GLY A C 1
ATOM 1518 O O . GLY A 1 192 ? 3.204 12.720 -0.876 1.00 81.94 192 GLY A O 1
ATOM 1519 N N . PRO A 1 193 ? 3.246 12.373 -3.104 1.00 78.94 193 PRO A N 1
ATOM 1520 C CA . PRO A 1 193 ? 3.547 13.759 -3.430 1.00 78.94 193 PRO A CA 1
ATOM 1521 C C . PRO A 1 193 ? 2.328 14.609 -3.091 1.00 78.94 193 PRO A C 1
ATOM 1523 O O . PRO A 1 193 ? 1.229 14.345 -3.580 1.00 78.94 193 PRO A O 1
ATOM 1526 N N . ASP A 1 194 ? 2.540 15.583 -2.209 1.00 77.75 194 ASP A N 1
ATOM 1527 C CA . ASP A 1 194 ? 1.532 16.538 -1.740 1.00 77.75 194 ASP A CA 1
ATOM 1528 C C . ASP A 1 194 ? 0.263 15.893 -1.149 1.00 77.75 194 ASP A C 1
ATOM 1530 O O . ASP A 1 194 ? -0.801 16.511 -1.106 1.00 77.75 194 ASP A O 1
ATOM 1534 N N . ALA A 1 195 ? 0.360 14.643 -0.682 1.00 79.12 195 ALA A N 1
ATOM 1535 C CA . ALA A 1 195 ? -0.769 13.896 -0.145 1.00 79.12 195 ALA A CA 1
ATOM 1536 C C . ALA A 1 195 ? -0.361 13.005 1.031 1.00 79.12 195 ALA A C 1
ATOM 1538 O O . ALA A 1 195 ? 0.645 12.297 0.977 1.00 79.12 195 ALA A O 1
ATOM 1539 N N . THR A 1 196 ? -1.217 12.967 2.047 1.00 80.69 196 THR A N 1
ATOM 1540 C CA . THR A 1 196 ? -1.151 12.010 3.154 1.00 80.69 196 THR A CA 1
ATOM 1541 C C . THR A 1 196 ? -2.454 11.224 3.179 1.00 80.69 196 THR A C 1
ATOM 1543 O O . THR A 1 196 ? -3.541 11.792 3.055 1.00 80.69 196 THR A O 1
ATOM 1546 N N . CYS A 1 197 ? -2.350 9.906 3.287 1.00 82.44 197 CYS A N 1
ATOM 1547 C CA . CYS A 1 197 ? -3.484 9.008 3.409 1.00 82.44 197 CYS A CA 1
ATOM 1548 C C . CYS A 1 197 ? -3.765 8.767 4.891 1.00 82.44 197 CYS A C 1
ATOM 1550 O O . CYS A 1 197 ? -2.851 8.482 5.664 1.00 82.44 197 CYS A O 1
ATOM 1552 N N . PHE A 1 198 ? -5.038 8.839 5.267 1.00 82.56 198 PHE A N 1
ATOM 1553 C CA . PHE A 1 198 ? -5.487 8.582 6.629 1.00 82.56 198 PHE A CA 1
ATOM 1554 C C . PHE A 1 198 ? -6.578 7.516 6.628 1.00 82.56 198 PHE A C 1
ATOM 1556 O O . PHE A 1 198 ? -7.456 7.532 5.763 1.00 82.56 198 PHE A O 1
ATOM 1563 N N . LEU A 1 199 ? -6.562 6.632 7.625 1.00 81.25 199 LEU A N 1
ATOM 1564 C CA . LEU A 1 199 ? -7.787 5.970 8.068 1.00 81.25 199 LEU A CA 1
ATOM 1565 C C . LEU A 1 199 ? -8.340 6.734 9.257 1.00 81.25 199 LEU A C 1
ATOM 1567 O O . LEU A 1 199 ? -7.595 7.197 10.116 1.00 81.25 199 LEU A O 1
ATOM 1571 N N . VAL A 1 200 ? -9.655 6.852 9.304 1.00 80.44 200 VAL A N 1
ATOM 1572 C CA . VAL A 1 200 ? -10.349 7.634 10.319 1.00 80.44 200 VAL A CA 1
ATOM 1573 C C . VAL A 1 200 ? -11.419 6.789 10.972 1.00 80.44 200 VAL A C 1
ATOM 1575 O O . VAL A 1 200 ? -12.166 6.069 10.309 1.00 80.44 200 VAL A O 1
ATOM 1578 N N . TYR A 1 201 ? -11.462 6.876 12.294 1.00 77.31 201 TYR A N 1
ATOM 1579 C CA . TYR A 1 201 ? -12.487 6.260 13.105 1.00 77.31 201 TYR A CA 1
ATOM 1580 C C . TYR A 1 201 ? -13.594 7.279 13.369 1.00 77.31 201 TYR A C 1
ATOM 1582 O O . TYR A 1 201 ? -13.367 8.336 13.969 1.00 77.31 201 TYR A O 1
ATOM 1590 N N . PHE A 1 202 ? -14.794 6.935 12.907 1.00 77.81 202 PHE A N 1
ATOM 1591 C CA . PHE A 1 202 ? -16.004 7.714 13.110 1.00 77.81 202 PHE A CA 1
ATOM 1592 C C . PHE A 1 202 ? -16.941 7.020 14.087 1.00 77.81 202 PHE A C 1
ATOM 1594 O O . PHE A 1 202 ? -17.049 5.791 14.109 1.00 77.81 202 PHE A O 1
ATOM 1601 N N . ARG A 1 203 ? -17.695 7.831 14.821 1.00 73.81 203 ARG A N 1
ATOM 1602 C CA . ARG A 1 203 ? -18.799 7.384 15.659 1.00 73.81 203 ARG A CA 1
ATOM 1603 C C . ARG A 1 203 ? -20.057 8.167 15.315 1.00 73.81 203 ARG A C 1
ATOM 1605 O O . ARG A 1 203 ? -19.997 9.375 15.121 1.00 73.81 203 ARG A O 1
ATOM 1612 N N . ASP A 1 204 ? -21.185 7.476 15.257 1.00 71.50 204 ASP A N 1
ATOM 1613 C CA . ASP A 1 204 ? -22.489 8.114 15.103 1.00 71.50 204 ASP A CA 1
ATOM 1614 C C . ASP A 1 204 ? -22.831 8.886 16.389 1.00 71.50 204 ASP A C 1
ATOM 1616 O O . ASP A 1 204 ? -22.945 8.284 17.467 1.00 71.50 204 ASP A O 1
ATOM 1620 N N . ALA A 1 205 ? -22.960 10.209 16.272 1.00 66.50 205 ALA A N 1
ATOM 1621 C CA . ALA A 1 205 ? -23.230 11.111 17.387 1.00 66.50 205 ALA A CA 1
ATOM 1622 C C . ALA A 1 205 ? -24.609 10.857 18.026 1.00 66.50 205 ALA A C 1
ATOM 1624 O O . ALA A 1 205 ? -24.764 11.029 19.238 1.00 66.50 205 ALA A O 1
ATOM 1625 N N . ASP A 1 206 ? -25.584 10.374 17.250 1.00 63.88 206 ASP A N 1
ATOM 1626 C CA . ASP A 1 206 ? -26.952 10.131 17.719 1.00 63.88 206 ASP A CA 1
ATOM 1627 C C . ASP A 1 206 ? -27.071 8.799 18.485 1.00 63.88 206 ASP A C 1
ATOM 1629 O O . ASP A 1 206 ? -27.880 8.665 19.411 1.00 63.88 206 ASP A O 1
ATOM 1633 N N . SER A 1 207 ? -26.204 7.826 18.177 1.00 58.69 207 SER A N 1
ATOM 1634 C CA . SER A 1 207 ? -26.163 6.526 18.869 1.00 58.69 207 SER A CA 1
ATOM 1635 C C . SER A 1 207 ? -25.749 6.635 20.345 1.00 58.69 207 SER A C 1
ATOM 1637 O O . SER A 1 207 ? -26.167 5.831 21.190 1.00 58.69 207 SER A O 1
ATOM 1639 N N . ASP A 1 208 ? -24.953 7.656 20.672 1.00 55.88 208 ASP A N 1
ATOM 1640 C CA . ASP A 1 208 ? -24.454 7.913 22.020 1.00 55.88 208 ASP A CA 1
ATOM 1641 C C .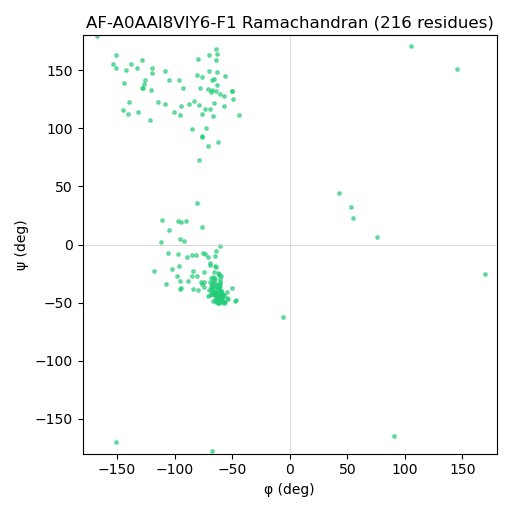 ASP A 1 208 ? -25.538 8.532 22.905 1.00 55.88 208 ASP A C 1
ATOM 1643 O O . ASP A 1 208 ? -25.615 8.239 24.099 1.00 55.88 208 ASP A O 1
ATOM 1647 N N . ASP A 1 209 ? -26.429 9.329 22.316 1.00 52.56 209 ASP A N 1
ATOM 1648 C CA . ASP A 1 209 ? -27.527 9.968 23.031 1.00 52.56 209 ASP A CA 1
ATOM 1649 C C . ASP A 1 209 ? -28.630 8.949 23.368 1.00 52.56 209 ASP A C 1
ATOM 1651 O O . ASP A 1 209 ? -29.175 8.957 24.474 1.00 52.56 209 ASP A O 1
ATOM 1655 N N . GLU A 1 210 ? -28.904 7.983 22.486 1.00 50.38 210 GLU A N 1
ATOM 1656 C CA . GLU A 1 210 ? -29.802 6.861 22.791 1.00 50.38 210 GLU A CA 1
ATOM 1657 C C . GLU A 1 210 ? -29.232 5.912 23.854 1.00 50.38 210 GLU A C 1
ATOM 1659 O O . GLU A 1 210 ? -29.954 5.534 24.786 1.00 50.38 210 GLU A O 1
ATOM 1664 N N . ARG A 1 211 ? -27.935 5.578 23.782 1.00 50.16 211 ARG A N 1
ATOM 1665 C CA . ARG A 1 211 ? -27.257 4.800 24.831 1.00 50.16 211 ARG A CA 1
ATOM 1666 C C . ARG A 1 211 ? -27.229 5.568 26.151 1.00 50.16 211 ARG A C 1
ATOM 1668 O O . ARG A 1 211 ? -27.682 5.041 27.158 1.00 50.16 211 ARG A O 1
ATOM 1675 N N . ARG A 1 212 ? -26.813 6.832 26.201 1.00 49.69 212 ARG A N 1
ATOM 1676 C CA . ARG A 1 212 ? -26.819 7.617 27.453 1.00 49.69 212 ARG A CA 1
ATOM 1677 C C . ARG A 1 212 ? -28.226 7.751 28.046 1.00 49.69 212 ARG A C 1
ATOM 1679 O O . ARG A 1 212 ? -28.397 7.574 29.254 1.00 49.69 212 ARG A O 1
ATOM 1686 N N . ARG A 1 213 ? -29.261 7.952 27.219 1.00 46.66 213 ARG A N 1
ATOM 1687 C CA . ARG A 1 213 ? -30.670 7.959 27.665 1.00 46.66 213 ARG A CA 1
ATOM 1688 C C . ARG A 1 213 ? -31.134 6.604 28.202 1.00 46.66 213 ARG A C 1
ATOM 1690 O O . ARG A 1 213 ? -31.954 6.584 29.120 1.00 46.66 213 ARG A O 1
ATOM 1697 N N . SER A 1 214 ? -30.642 5.482 27.675 1.00 39.75 214 SER A N 1
ATOM 1698 C CA . SER A 1 214 ? -31.013 4.150 28.172 1.00 39.75 214 SER A CA 1
ATOM 1699 C C . SER A 1 214 ? -30.352 3.804 29.512 1.00 39.75 214 SER A C 1
ATOM 1701 O O . SER A 1 214 ? -30.884 2.978 30.251 1.00 39.75 214 SER A O 1
ATOM 1703 N N . TRP A 1 215 ? -29.222 4.436 29.841 1.00 41.00 215 TRP A N 1
ATOM 1704 C CA . TRP A 1 215 ? -28.526 4.272 31.123 1.00 41.00 215 TRP A CA 1
ATOM 1705 C C . TRP A 1 215 ? -29.031 5.244 32.197 1.00 41.00 215 TRP A C 1
ATOM 1707 O O . TRP A 1 215 ? -29.110 4.864 33.357 1.00 41.00 215 TRP A O 1
ATOM 1717 N N . ALA A 1 216 ? -29.472 6.448 31.818 1.00 42.06 216 ALA A N 1
ATOM 1718 C CA . ALA A 1 216 ? -30.103 7.407 32.734 1.00 42.06 216 ALA A CA 1
ATOM 1719 C C . ALA A 1 216 ? -31.542 7.029 33.158 1.00 42.06 216 ALA A C 1
ATOM 1721 O O . ALA A 1 216 ? -32.134 7.695 34.004 1.00 42.06 216 ALA A O 1
ATOM 1722 N N . ARG A 1 217 ? -32.129 5.987 32.551 1.00 42.19 217 ARG A N 1
ATOM 1723 C CA . ARG A 1 217 ? -33.472 5.460 32.869 1.00 42.19 217 ARG A CA 1
ATOM 1724 C C . ARG A 1 217 ? -33.448 4.150 33.671 1.00 42.19 217 ARG A C 1
ATOM 1726 O O . ARG A 1 217 ? -34.486 3.494 33.757 1.00 42.19 217 ARG A O 1
ATOM 1733 N N . ARG A 1 218 ? -32.295 3.752 34.215 1.00 37.19 218 ARG A N 1
ATOM 1734 C CA . ARG A 1 218 ? -32.175 2.621 35.147 1.00 37.19 218 ARG A CA 1
ATOM 1735 C C . ARG A 1 218 ? -31.981 3.098 36.574 1.00 37.19 218 ARG A C 1
ATOM 1737 O O . ARG A 1 218 ? -31.243 4.086 36.757 1.00 37.19 218 ARG A O 1
#

Radius of gyration: 22.56 Å; Cα contacts (8 Å, |Δi|>4): 261; chains: 1; bounding box: 66×36×65 Å

Foldseek 3Di:
DDDDDLVRLVVVLVVLLVVLLVVQLVVLVVVLVVQVVDDDPPPPDPPPPPPDDDDPDLVDDPGSCVCNVSVVSVCPDQLFVSSQFHDDPDPVVLVVLLVQLQLLQVVLLCVQPVPGDHDDPSVSSNSVPTFFGGHHDTPVCVVVQAGKTQAPGRDDGSNVQSVQKDQPCVVVVVVPPDPQKDFRIKGFGIGGVVDTHIDTDIDGNVVVVVVVVVVVVD

Sequence (218 aa):
MSQPTEPEIVTAIASYRQHIVEHNRQVFAKLVQQAGTAEAPADWGEDDAVEARPGDDPRRIRAPRDVLDRWDDLVALPELALDGTVVEHDGARRAILREQYRAGFVGGLQQQDDDAPPFPADFAMLMAHVDRLKGPGWPLWRENKQQVRFWDGLGDGEEAVAQRVWTDLDELKAKAVETSWEVRAGWECGAGPDATCFLVYFRDADSDDERRRSWARR